Protein 8QHE (pdb70)

Nearest PDB structures (foldseek):
  8qhe-assembly1_A-2  TM=1.004E+00  e=1.224E-56  Aspergillus lentulus
  8jku-assembly1_A  TM=9.478E-01  e=1.918E-31  synthetic construct
  8jyt-assembly1_C  TM=9.562E-01  e=2.929E-30  synthetic construct
  8hwy-assembly1_A  TM=9.386E-01  e=5.964E-30  Escherichia
  4d3s-assembly2_F  TM=9.617E-01  e=4.287E-27  Nocardiopsis halophila

B-factor: mean 44.08, std 13.76, range [22.47, 107.22]

Structure (mmCIF, N/CA/C/O backbone):
data_8QHE
#
_entry.id   8QHE
#
_cell.length_a   79.255
_cell.length_b   101.104
_cell.length_c   36.388
_cell.angle_alpha   90.000
_cell.angle_beta   90.000
_cell.angle_gamma   90.000
#
_symmetry.space_group_name_H-M   'P 21 21 2'
#
loop_
_entity.id
_entity.type
_entity.pdbx_description
1 polymer '6-phosphogluconate dehydrogenase NADP-binding domain-containing protein'
2 non-polymer 'NADPH DIHYDRO-NICOTINAMIDE-ADENINE-DINUCLEOTIDE PHOSPHATE'
3 non-polymer ~{N}-methylcyclohexanamine
4 non-polymer 'MAGNESIUM ION'
5 water water
#
loop_
_atom_site.group_PDB
_atom_site.id
_atom_site.type_symbol
_atom_site.label_atom_id
_atom_site.label_alt_id
_atom_site.label_comp_id
_atom_site.label_asym_id
_atom_site.label_entity_id
_atom_site.label_seq_id
_atom_site.pdbx_PDB_ins_code
_atom_site.Cartn_x
_atom_site.Cartn_y
_atom_site.Cartn_z
_atom_site.occupancy
_atom_site.B_iso_or_equiv
_atom_site.auth_seq_id
_atom_site.auth_comp_id
_atom_site.auth_asym_id
_atom_site.auth_atom_id
_atom_site.pdbx_PDB_model_num
ATOM 1 N N . MET A 1 21 ? 91.98262 -39.00262 59.28791 1.000 78.99310 1 MET A N 1
ATOM 2 C CA . MET A 1 21 ? 90.60079 -39.43147 59.07678 1.000 80.74326 1 MET A CA 1
ATOM 3 C C . MET A 1 21 ? 89.83425 -38.52179 58.10631 1.000 74.29388 1 MET A C 1
ATOM 4 O O . MET A 1 21 ? 88.93368 -38.99041 57.40549 1.000 78.00735 1 MET A O 1
ATOM 9 N N A SER A 1 22 ? 90.17662 -37.23850 58.07252 0.000 64.59531 2 SER A N 1
ATOM 10 N N B SER A 1 22 ? 90.18967 -37.23277 58.07564 1.000 64.55703 2 SER A N 1
ATOM 11 C CA A SER A 1 22 ? 89.54656 -36.28447 57.16844 0.000 60.23414 2 SER A CA 1
ATOM 12 C CA B SER A 1 22 ? 89.55816 -36.24598 57.18757 1.000 60.26528 2 SER A CA 1
ATOM 13 C C A SER A 1 22 ? 90.42689 -36.10887 55.93962 0.000 54.47302 2 SER A C 1
ATOM 14 C C B SER A 1 22 ? 90.42318 -36.06552 55.93368 1.000 54.42014 2 SER A C 1
ATOM 15 O O A SER A 1 22 ? 91.64180 -35.91782 56.06546 0.000 53.03061 2 SER A O 1
ATOM 16 O O B SER A 1 22 ? 91.63816 -35.87389 56.03553 1.000 52.98063 2 SER A O 1
ATOM 23 N N . SER A 1 23 ? 89.82087 -36.18718 54.75543 1.000 51.31909 3 SER A N 1
ATOM 24 C CA . SER A 1 23 ? 90.59847 -36.15816 53.52674 1.000 45.80276 3 SER A CA 1
ATOM 25 C C . SER A 1 23 ? 89.87903 -35.42012 52.40916 1.000 42.97978 3 SER A C 1
ATOM 26 O O . SER A 1 23 ? 88.64501 -35.34941 52.34156 1.000 43.02220 3 SER A O 1
ATOM 34 N N . VAL A 1 24 ? 90.68950 -34.88692 51.49233 1.000 37.21530 4 VAL A N 1
ATOM 35 C CA . VAL A 1 24 ? 90.18031 -34.16218 50.33469 1.000 33.48021 4 VAL A CA 1
ATOM 36 C C . VAL A 1 24 ? 91.18713 -34.28043 49.20993 1.000 30.78124 4 VAL A C 1
ATOM 37 O O . VAL A 1 24 ? 92.35968 -34.46397 49.43036 1.000 34.11889 4 VAL A O 1
ATOM 50 N N . SER A 1 25 ? 90.69657 -34.14232 47.98748 1.000 30.86519 5 SER A N 1
ATOM 51 C CA . SER A 1 25 ? 91.51799 -34.21272 46.79739 1.000 28.68814 5 SER A CA 1
ATOM 52 C C . SER A 1 25 ? 91.21474 -33.00096 45.94270 1.000 31.42013 5 SER A C 1
ATOM 53 O O . SER A 1 25 ? 90.06228 -32.79913 45.54989 1.000 32.55721 5 SER A O 1
ATOM 61 N N . ILE A 1 26 ? 92.24021 -32.14732 45.69237 1.000 27.83053 6 ILE A N 1
ATOM 62 C CA . ILE A 1 26 ? 92.10181 -30.86171 45.00377 1.000 28.68591 6 ILE A CA 1
ATOM 63 C C . ILE A 1 26 ? 92.64347 -30.96952 43.59360 1.000 27.31939 6 ILE A C 1
ATOM 64 O O . ILE A 1 26 ? 93.74871 -31.45978 43.40018 1.000 28.58406 6 ILE A O 1
ATOM 80 N N . PHE A 1 27 ? 91.89815 -30.39580 42.61662 1.000 27.65885 7 PHE A N 1
ATOM 81 C CA . PHE A 1 27 ? 92.27983 -30.30779 41.23310 1.000 25.02057 7 PHE A CA 1
ATOM 82 C C . PHE A 1 27 ? 92.34167 -28.83819 40.84090 1.000 25.06596 7 PHE A C 1
ATOM 83 O O . PHE A 1 27 ? 91.31926 -28.14367 40.90452 1.000 27.36456 7 PHE A O 1
ATOM 100 N N . GLY A 1 28 ? 93.55831 -28.37503 40.50773 1.000 25.32057 8 GLY A N 1
ATOM 101 C CA . GLY A 1 28 ? 93.73892 -26.95237 40.22998 1.000 23.77929 8 GLY A CA 1
ATOM 102 C C . GLY A 1 28 ? 94.59574 -26.25315 41.30205 1.000 26.98283 8 GLY A C 1
ATOM 103 O O . GLY A 1 28 ? 94.13783 -26.15834 42.43573 1.000 28.02813 8 GLY A O 1
ATOM 107 N N . LEU A 1 29 ? 95.81634 -25.86398 40.95960 1.000 26.63147 9 LEU A N 1
ATOM 108 C CA . LEU A 1 29 ? 96.68824 -25.17044 41.91631 1.000 28.75160 9 LEU A CA 1
ATOM 109 C C . LEU A 1 29 ? 97.13227 -23.80102 41.36934 1.000 27.87331 9 LEU A C 1
ATOM 110 O O . LEU A 1 29 ? 98.24208 -23.30292 41.65106 1.000 31.30166 9 LEU A O 1
ATOM 126 N N . GLY A 1 30 ? 96.17036 -23.12160 40.74942 1.000 27.13206 10 GLY A N 1
ATOM 127 C CA . GLY A 1 30 ? 96.22052 -21.71890 40.49841 1.000 26.14321 10 GLY A CA 1
ATOM 128 C C . GLY A 1 30 ? 96.21788 -20.91376 41.78024 1.000 26.95001 10 GLY A C 1
ATOM 129 O O . GLY A 1 30 ? 96.29481 -21.46956 42.90488 1.000 28.68258 10 GLY A O 1
ATOM 133 N N . ALA A 1 31 ? 95.93649 -19.62963 41.66466 1.000 27.81193 11 ALA A N 1
ATOM 134 C CA . ALA A 1 31 ? 95.86603 -18.78442 42.83720 1.000 27.73190 11 ALA A CA 1
ATOM 135 C C . ALA A 1 31 ? 94.83113 -19.29774 43.81242 1.000 28.90382 11 ALA A C 1
ATOM 136 O O . ALA A 1 31 ? 95.07918 -19.36754 45.02697 1.000 29.08357 11 ALA A O 1
ATOM 143 N N . MET A 1 32 ? 93.64578 -19.61958 43.30461 1.000 26.59316 12 MET A N 1
ATOM 144 C CA . MET A 1 32 ? 92.58646 -19.97347 44.24298 1.000 26.81124 12 MET A CA 1
ATOM 145 C C . MET A 1 32 ? 92.76858 -21.41561 44.72620 1.000 27.82733 12 MET A C 1
ATOM 146 O O . MET A 1 32 ? 92.63359 -21.66996 45.94006 1.000 27.09109 12 MET A O 1
ATOM 160 N N . GLY A 1 33 ? 93.09529 -22.40204 43.79668 1.000 26.77484 13 GLY A N 1
ATOM 161 C CA . GLY A 1 33 ? 93.22907 -23.77764 44.24231 1.000 26.11182 13 GLY A CA 1
ATOM 162 C C . GLY A 1 33 ? 94.34282 -23.90438 45.27846 1.000 27.96950 13 GLY A C 1
ATOM 163 O O . GLY A 1 33 ? 94.27412 -24.73944 46.21506 1.000 27.64993 13 GLY A O 1
ATOM 167 N N . THR A 1 34 ? 95.39547 -23.12898 45.09339 1.000 27.89759 14 THR A N 1
ATOM 168 C CA . THR A 1 34 ? 96.48117 -23.14710 46.08313 1.000 28.98211 14 THR A CA 1
ATOM 169 C C . THR A 1 34 ? 95.97657 -22.70170 47.43880 1.000 29.53746 14 THR A C 1
ATOM 170 O O . THR A 1 34 ? 96.32714 -23.30297 48.47353 1.000 31.02298 14 THR A O 1
ATOM 181 N N . ALA A 1 35 ? 95.12229 -21.68107 47.47372 1.000 30.64398 15 ALA A N 1
ATOM 182 C CA . ALA A 1 35 ? 94.63694 -21.19402 48.77053 1.000 31.46121 15 ALA A CA 1
ATOM 183 C C . ALA A 1 35 ? 93.70639 -22.22676 49.41866 1.000 31.74430 15 ALA A C 1
ATOM 184 O O . ALA A 1 35 ? 93.69724 -22.37277 50.64944 1.000 32.55629 15 ALA A O 1
ATOM 191 N N . LEU A 1 36 ? 92.90707 -22.94833 48.59778 1.000 28.51384 16 LEU A N 1
ATOM 192 C CA . LEU A 1 36 ? 92.05674 -24.02528 49.13707 1.000 28.20570 16 LEU A CA 1
ATOM 193 C C . LEU A 1 36 ? 92.91304 -25.13122 49.74276 1.000 31.82385 16 LEU A C 1
ATOM 194 O O . LEU A 1 36 ? 92.66480 -25.61395 50.85463 1.000 29.41695 16 LEU A O 1
ATOM 210 N N . ALA A 1 37 ? 93.90490 -25.56949 48.99049 1.000 29.42598 17 ALA A N 1
ATOM 211 C CA . ALA A 1 37 ? 94.76002 -26.65219 49.44289 1.000 29.51678 17 ALA A CA 1
ATOM 212 C C . ALA A 1 37 ? 95.47944 -26.24190 50.72065 1.00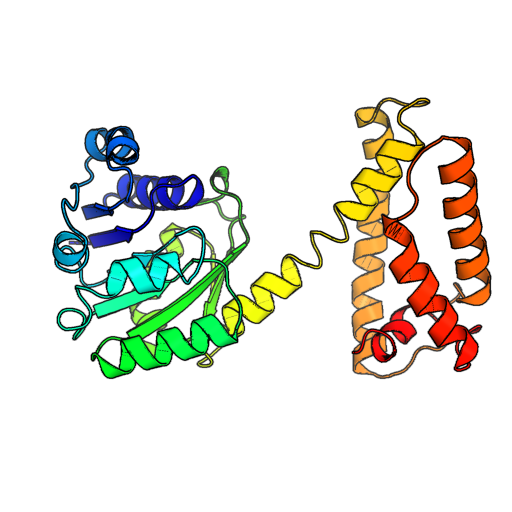0 31.71501 17 ALA A C 1
ATOM 213 O O . ALA A 1 37 ? 95.52811 -27.00132 51.67898 1.000 33.25488 17 ALA A O 1
ATOM 220 N N . SER A 1 38 ? 95.98248 -25.00903 50.76993 1.000 31.56508 18 SER A N 1
ATOM 221 C CA . SER A 1 38 ? 96.72395 -24.56636 51.93831 1.000 33.61727 18 SER A CA 1
ATOM 222 C C . SER A 1 38 ? 95.83920 -24.56420 53.16853 1.000 36.74446 18 SER A C 1
ATOM 223 O O . SER A 1 38 ? 96.29532 -24.91247 54.27084 1.000 37.02847 18 SER A O 1
ATOM 231 N N . ARG A 1 39 ? 94.58697 -24.10908 53.00274 1.000 32.70403 19 ARG A N 1
ATOM 232 C CA . ARG A 1 39 ? 93.66461 -24.05658 54.14809 1.000 34.73282 19 ARG A CA 1
ATOM 233 C C . ARG A 1 39 ? 93.36024 -25.45802 54.65889 1.000 36.15019 19 ARG A C 1
ATOM 234 O O . ARG A 1 39 ? 93.34664 -25.68259 55.87410 1.000 38.14478 19 ARG A O 1
ATOM 255 N N . PHE A 1 40 ? 93.08802 -26.43808 53.76145 1.000 32.91125 20 PHE A N 1
ATOM 256 C CA . PHE A 1 40 ? 92.79658 -27.78333 54.25207 1.000 35.19293 20 PHE A CA 1
ATOM 257 C C . PHE A 1 40 ? 94.00688 -28.35709 54.98158 1.000 38.00238 20 PHE A C 1
ATOM 258 O O . PHE A 1 40 ? 93.87740 -29.04839 56.01029 1.000 37.40410 20 PHE A O 1
ATOM 275 N N . LEU A 1 41 ? 95.19371 -28.07174 54.47942 1.000 35.71294 21 LEU A N 1
ATOM 276 C CA . LEU A 1 41 ? 96.39629 -28.57889 55.13115 1.000 38.34589 21 LEU A CA 1
ATOM 277 C C . LEU A 1 41 ? 96.54120 -28.01504 56.54576 1.000 40.72145 21 LEU A C 1
ATOM 278 O O . LEU A 1 41 ? 96.92144 -28.73011 57.48219 1.000 40.05665 21 LEU A O 1
ATOM 294 N N . GLU A 1 42 ? 96.30784 -26.72621 56.67591 1.000 37.04454 22 GLU A N 1
ATOM 295 C CA . GLU A 1 42 ? 96.36905 -26.02891 57.98070 1.000 41.72468 22 GLU A CA 1
ATOM 296 C C . GLU A 1 42 ? 95.43579 -26.68799 58.98553 1.000 42.46966 22 GLU A C 1
ATOM 297 O O . GLU A 1 42 ? 95.70192 -26.70091 60.20531 1.000 42.50388 22 GLU A O 1
ATOM 309 N N . GLU A 1 43 ? 94.28531 -27.15632 58.52550 1.000 39.46799 23 GLU A N 1
ATOM 310 C CA . GLU A 1 43 ? 93.31945 -27.81973 59.38522 1.000 42.98207 23 GLU A CA 1
ATOM 311 C C . GLU A 1 43 ? 93.56471 -29.31737 59.47427 1.000 43.29950 23 GLU A C 1
ATOM 312 O O . GLU A 1 43 ? 92.66194 -30.06252 59.88997 1.000 43.21152 23 GLU A O 1
ATOM 324 N N . LYS A 1 44 ? 94.75515 -29.76217 59.07039 1.000 41.94858 24 LYS A N 1
ATOM 325 C CA . LYS A 1 44 ? 95.24190 -31.12381 59.27319 1.000 42.44680 24 LYS A CA 1
ATOM 326 C C . LYS A 1 44 ? 94.48392 -32.16716 58.47274 1.000 45.28671 24 LYS A C 1
ATOM 327 O O . LYS A 1 44 ? 94.45574 -33.33085 58.85643 1.000 47.69404 24 LYS A O 1
ATOM 346 N N . TYR A 1 45 ? 93.85567 -31.77700 57.36688 1.000 43.15100 25 TYR A N 1
ATOM 347 C CA . TYR A 1 45 ? 93.32564 -32.74524 56.42495 1.000 41.39186 25 TYR A CA 1
ATOM 348 C C . TYR A 1 45 ? 94.45732 -33.48119 55.73076 1.000 41.81730 25 TYR A C 1
ATOM 349 O O . TYR A 1 45 ? 95.55109 -32.94939 55.55022 1.000 39.76427 25 TYR A O 1
ATOM 367 N N . LYS A 1 46 ? 94.16855 -34.71160 55.34160 1.000 42.30837 26 LYS A N 1
ATOM 368 C CA . LYS A 1 46 ? 94.94299 -35.40589 54.31979 1.000 44.20576 26 LYS A CA 1
ATOM 369 C C . LYS A 1 46 ? 94.53533 -34.80677 52.98526 1.000 41.61529 26 LYS A C 1
ATOM 370 O O . LYS A 1 46 ? 93.35841 -34.87698 52.60729 1.000 41.87649 26 LYS A O 1
ATOM 389 N N . VAL A 1 47 ? 95.49054 -34.22325 52.26167 1.000 36.49735 27 VAL A N 1
ATOM 390 C CA . VAL A 1 47 ? 95.17883 -33.41259 51.07876 1.000 33.96590 27 VAL A CA 1
ATOM 391 C C . VAL A 1 47 ? 95.99481 -33.92861 49.90633 1.000 35.53284 27 VAL A C 1
ATOM 392 O O . VAL A 1 47 ? 97.23401 -34.00101 49.99726 1.000 36.66025 27 VAL A O 1
ATOM 405 N N . ALA A 1 48 ? 95.30734 -34.34520 48.85875 1.000 34.28341 28 ALA A N 1
ATOM 406 C CA . ALA A 1 48 ? 95.93905 -34.70936 47.59711 1.000 34.53152 28 ALA A CA 1
ATOM 407 C C . ALA A 1 48 ? 95.78962 -33.51904 46.68198 1.000 34.24023 28 ALA A C 1
ATOM 408 O O . ALA A 1 48 ? 94.77096 -32.82875 46.73764 1.000 33.69008 28 ALA A O 1
ATOM 415 N N . VAL A 1 49 ? 96.82155 -33.25477 45.84585 1.000 29.77684 29 VAL A N 1
ATOM 416 C CA . VAL A 1 49 ? 96.76792 -32.13529 44.92406 1.000 29.82145 29 VAL A CA 1
ATOM 417 C C . VAL A 1 49 ? 97.16580 -32.53439 43.52287 1.000 29.11157 29 VAL A C 1
ATOM 418 O O . VAL A 1 49 ? 98.08591 -33.34555 43.30919 1.000 31.77230 29 VAL A O 1
ATOM 431 N N . TRP A 1 50 ? 96.47835 -31.96064 42.53730 1.000 27.23126 30 TRP A N 1
ATOM 432 C CA . TRP A 1 50 ? 96.68337 -32.24218 41.12608 1.000 26.96414 30 TRP A CA 1
ATOM 433 C C . TRP A 1 50 ? 96.71358 -30.89802 40.41523 1.000 28.48946 30 TRP A C 1
ATOM 434 O O . TRP A 1 50 ? 95.89799 -30.03538 40.71969 1.000 26.70251 30 TRP A O 1
ATOM 455 N N . ASN A 1 51 ? 97.65261 -30.72585 39.48018 1.000 28.83720 31 ASN A N 1
ATOM 456 C CA . ASN A 1 51 ? 97.69730 -29.54495 38.60911 1.000 27.21843 31 ASN A CA 1
ATOM 457 C C . ASN A 1 51 ? 98.35652 -29.92622 37.29152 1.000 29.50348 31 ASN A C 1
ATOM 458 O O . ASN A 1 51 ? 99.26830 -30.73873 37.25784 1.000 30.70715 31 ASN A O 1
ATOM 469 N N . ARG A 1 52 ? 97.86102 -29.33441 36.22045 1.000 27.06781 32 ARG A N 1
ATOM 470 C CA . ARG A 1 52 ? 98.42182 -29.56645 34.88583 1.000 29.17526 32 ARG A CA 1
ATOM 471 C C . ARG A 1 52 ? 99.91585 -29.31464 34.86006 1.000 28.69493 32 ARG A C 1
ATOM 472 O O . ARG A 1 52 ? 100.70585 -30.10851 34.27058 1.000 30.64553 32 ARG A O 1
ATOM 493 N N . SER A 1 53 ? 100.34623 -28.17542 35.45715 1.000 30.57616 33 SER A N 1
ATOM 494 C CA . SER A 1 53 ? 101.75281 -27.83010 35.64508 1.000 34.74360 33 SER A CA 1
ATOM 495 C C . SER A 1 53 ? 102.12865 -28.27320 37.05080 1.000 35.61265 33 SER A C 1
ATOM 496 O O . SER A 1 53 ? 101.90745 -27.53774 38.01059 1.000 34.89087 33 SER A O 1
ATOM 504 N N . PRO A 1 54 ? 102.69561 -29.47729 37.22224 1.000 39.40853 34 PRO A N 1
ATOM 505 C CA . PRO A 1 54 ? 102.82532 -30.05102 38.59313 1.000 39.63449 34 PRO A CA 1
ATOM 506 C C . PRO A 1 54 ? 103.79887 -29.31576 39.50069 1.000 45.67863 34 PRO A C 1
ATOM 507 O O . PRO A 1 54 ? 103.77075 -29.51996 40.73433 1.000 45.61019 34 PRO A O 1
ATOM 518 N N . GLU A 1 55 ? 104.65189 -28.45128 38.94777 1.000 36.05631 35 GLU A N 1
ATOM 519 C CA . GLU A 1 55 ? 105.55737 -27.71276 39.79683 1.000 44.07254 35 GLU A CA 1
ATOM 520 C C . GLU A 1 55 ? 104.86334 -26.68427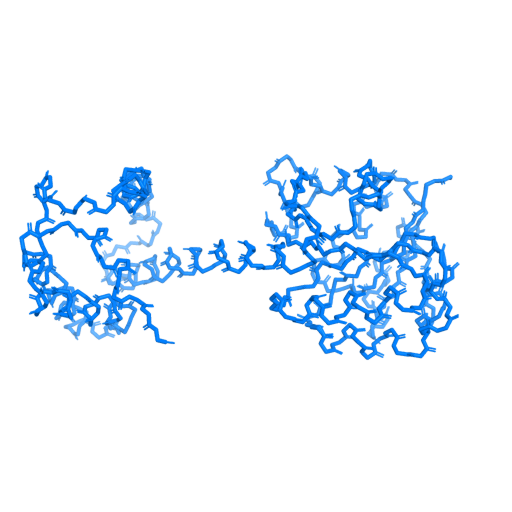 40.67519 1.000 41.43495 35 GLU A C 1
ATOM 521 O O . GLU A 1 55 ? 105.45141 -26.24673 41.65737 1.000 38.30514 35 GLU A O 1
ATOM 533 N N . LYS A 1 56 ? 103.60932 -26.30229 40.36601 1.000 35.60129 36 LYS A N 1
ATOM 534 C CA . LYS A 1 56 ? 102.85328 -25.48767 41.28559 1.000 35.19930 36 LYS A CA 1
ATOM 535 C C . LYS A 1 56 ? 102.51438 -26.24198 42.54348 1.000 37.61411 36 LYS A C 1
ATOM 536 O O . LYS A 1 56 ? 102.15918 -25.59159 43.50773 1.000 37.54010 36 LYS A O 1
ATOM 555 N N . ALA A 1 57 ? 102.71826 -27.58704 42.56949 1.000 35.96032 37 ALA A N 1
ATOM 556 C CA . ALA A 1 57 ? 102.44205 -28.35307 43.77739 1.000 38.85847 37 ALA A CA 1
ATOM 557 C C . ALA A 1 57 ? 103.53492 -28.23841 44.81952 1.000 41.08301 37 ALA A C 1
ATOM 558 O O . ALA A 1 57 ? 103.26134 -28.48161 45.98713 1.000 40.86698 37 ALA A O 1
ATOM 565 N N . SER A 1 58 ? 104.78337 -27.94015 44.42533 1.000 41.84575 38 SER A N 1
ATOM 566 C CA . SER A 1 58 ? 105.88246 -28.04544 45.38814 1.000 44.87521 38 SER A CA 1
ATOM 567 C C . SER A 1 58 ? 105.63202 -27.31869 46.69466 1.000 45.54869 38 SER A C 1
ATOM 568 O O . SER A 1 58 ? 105.83681 -27.92029 47.75857 1.000 47.24087 38 SER A O 1
ATOM 576 N N . PRO A 1 59 ? 105.22900 -26.05002 46.71666 1.000 45.49187 39 PRO A N 1
ATOM 577 C CA . PRO A 1 59 ? 105.00101 -25.41305 48.02036 1.000 49.06949 39 PRO A CA 1
ATOM 578 C C . PRO A 1 59 ? 103.99151 -26.18814 48.87363 1.000 47.56341 39 PRO A C 1
ATOM 579 O O . PRO A 1 59 ? 104.13205 -26.22494 50.10244 1.000 47.75222 39 PRO A O 1
ATOM 590 N N . LEU A 1 60 ? 103.03075 -26.87875 48.25321 1.000 44.55784 40 LEU A N 1
ATOM 591 C CA . LEU A 1 60 ? 102.03297 -27.64971 49.00960 1.000 42.85134 40 LEU A CA 1
ATOM 592 C C . LEU A 1 60 ? 102.59526 -28.99243 49.48381 1.000 42.54644 40 LEU A C 1
ATOM 593 O O . LEU A 1 60 ? 102.25874 -29.46185 50.56905 1.000 42.07064 40 LEU A O 1
ATOM 609 N N . LEU A 1 61 ? 103.43189 -29.64062 48.65654 1.000 41.25584 41 LEU A N 1
ATOM 610 C CA . LEU A 1 61 ? 104.00353 -30.91317 49.03881 1.000 40.60259 41 LEU A CA 1
ATOM 611 C C . LEU A 1 61 ? 104.89803 -30.75364 50.23784 1.000 43.27913 41 LEU A C 1
ATOM 612 O O . LEU A 1 61 ? 104.91570 -31.60697 51.13318 1.000 45.38977 41 LEU A O 1
ATOM 628 N N . GLU A 1 62 ? 105.64413 -29.65241 50.26492 1.000 44.54708 42 GLU A N 1
ATOM 629 C CA . GLU A 1 62 ? 106.46934 -29.33444 51.41308 1.000 46.21973 42 GLU A CA 1
ATOM 630 C C . GLU A 1 62 ? 105.63908 -29.17676 52.68690 1.000 47.58107 42 GLU A C 1
ATOM 631 O O . GLU A 1 62 ? 106.13332 -29.42668 53.79361 1.000 49.18210 42 GLU A O 1
ATOM 643 N N . LYS A 1 63 ? 104.37996 -28.78153 52.57459 1.000 47.75204 43 LYS A N 1
ATOM 644 C CA . LYS A 1 63 ? 103.53362 -28.62718 53.74738 1.000 48.25488 43 LYS A CA 1
ATOM 645 C C . LYS A 1 63 ? 102.67229 -29.84422 54.05228 1.000 49.03498 43 LYS A C 1
ATOM 646 O O . LYS A 1 63 ? 101.77642 -29.73641 54.89271 1.000 46.32890 43 LYS A O 1
ATOM 665 N N . GLY A 1 64 ? 102.90745 -30.99144 53.38633 1.000 44.08291 44 GLY A N 1
ATOM 666 C CA . GLY A 1 64 ? 102.31404 -32.26440 53.75410 1.000 41.62191 44 GLY A CA 1
ATOM 667 C C . GLY A 1 64 ? 101.30446 -32.80865 52.74712 1.000 38.81577 44 GLY A C 1
ATOM 668 O O . GLY A 1 64 ? 100.74627 -33.88658 52.97742 1.000 38.39616 44 GLY A O 1
ATOM 672 N N . ALA A 1 65 ? 101.08010 -32.12025 51.65566 1.000 36.71649 45 ALA A N 1
ATOM 673 C CA . ALA A 1 65 ? 100.18085 -32.67723 50.64294 1.000 34.72048 45 ALA A CA 1
ATOM 674 C C . ALA A 1 65 ? 100.84273 -33.83293 49.90026 1.000 38.49593 45 ALA A C 1
ATOM 675 O O . ALA A 1 65 ? 102.06356 -33.96116 49.84266 1.000 37.41251 45 ALA A O 1
ATOM 682 N N . THR A 1 66 ? 99.99888 -34.68102 49.32891 1.000 34.81830 46 THR A N 1
ATOM 683 C CA . THR A 1 66 ? 100.39036 -35.76430 48.42737 1.000 34.04208 46 THR A CA 1
ATOM 684 C C . THR A 1 66 ? 100.13139 -35.37600 46.97467 1.000 36.18619 46 THR A C 1
ATOM 685 O O . THR A 1 66 ? 99.02293 -34.98082 46.61180 1.000 35.88694 46 THR A O 1
ATOM 696 N N . LEU A 1 67 ? 101.12747 -35.58460 46.10731 1.000 33.03426 47 LEU A N 1
ATOM 697 C CA . LEU A 1 67 ? 100.92356 -35.23577 44.71819 1.000 34.25239 47 LEU A CA 1
ATOM 698 C C . LEU A 1 67 ? 100.19090 -36.35077 43.98359 1.000 35.52843 47 LEU A C 1
ATOM 699 O O . LEU A 1 67 ? 100.55450 -37.50659 44.11160 1.000 37.28555 47 LEU A O 1
ATOM 715 N N . SER A 1 68 ? 99.14646 -35.97791 43.25718 1.000 32.09462 48 SER A N 1
ATOM 716 C CA . SER A 1 68 ? 98.40393 -36.84894 42.34026 1.000 33.12217 48 SER A CA 1
ATOM 717 C C . SER A 1 68 ? 99.15866 -36.79806 41.02264 1.000 32.85540 48 SER A C 1
ATOM 718 O O . SER A 1 68 ? 99.11262 -35.77108 40.33628 1.000 31.94368 48 SER A O 1
ATOM 726 N N . HIS A 1 69 ? 99.85530 -37.86740 40.65654 1.000 35.72534 49 HIS A N 1
ATOM 727 C CA . HIS A 1 69 ? 100.66048 -37.82811 39.44232 1.000 36.38561 49 HIS A CA 1
ATOM 728 C C . HIS A 1 69 ? 99.78787 -37.84078 38.20791 1.000 38.05635 49 HIS A C 1
ATOM 729 O O . HIS A 1 69 ? 100.25691 -37.45715 37.12551 1.000 37.80611 49 HIS A O 1
ATOM 743 N N . THR A 1 70 ? 98.58183 -38.39277 38.31782 1.000 36.85383 50 THR A N 1
ATOM 744 C CA . THR A 1 70 ? 97.65423 -38.43154 37.21171 1.000 35.47245 50 THR A CA 1
ATOM 745 C C . THR A 1 70 ? 96.30098 -38.00822 37.75734 1.000 36.35583 50 THR A C 1
ATOM 746 O O . THR A 1 70 ? 96.06641 -38.01608 38.97768 1.000 34.73848 50 THR A O 1
ATOM 757 N N . ALA A 1 71 ? 95.38167 -37.66770 36.84135 1.000 37.11756 51 ALA A N 1
ATOM 758 C CA . ALA A 1 71 ? 94.04445 -37.29162 37.30243 1.000 37.62429 51 ALA A CA 1
ATOM 759 C C . ALA A 1 71 ? 93.36693 -38.45322 38.02606 1.000 37.00372 51 ALA A C 1
ATOM 760 O O . ALA A 1 71 ? 92.68417 -38.24854 39.04485 1.000 35.41406 51 ALA A O 1
ATOM 767 N N . LEU A 1 72 ? 93.58445 -39.68856 37.55591 1.000 38.85134 52 LEU A N 1
ATOM 768 C CA . LEU A 1 72 ? 92.98055 -40.83350 38.21516 1.000 38.38609 52 LEU A CA 1
ATOM 769 C C . LEU A 1 72 ? 93.52391 -41.02195 39.61467 1.000 41.50629 52 LEU A C 1
ATOM 770 O O . LEU A 1 72 ? 92.75672 -41.34649 40.54173 1.000 42.76883 52 LEU A O 1
ATOM 786 N N . ASP A 1 73 ? 94.83765 -40.79812 39.82684 1.000 41.87144 53 ASP A N 1
ATOM 787 C CA . ASP A 1 73 ? 95.33095 -40.82436 41.18972 1.000 44.00486 53 ASP A CA 1
ATOM 788 C C . ASP A 1 73 ? 94.57905 -39.83074 42.07810 1.000 38.48142 53 ASP A C 1
ATOM 789 O O . ASP A 1 73 ? 94.28030 -40.13349 43.24410 1.000 41.24216 53 ASP A O 1
ATOM 798 N N . GLY A 1 74 ? 94.30293 -38.63572 41.55722 1.000 36.99396 54 GLY A N 1
ATOM 799 C CA . GLY A 1 74 ? 93.52504 -37.64321 42.30659 1.000 36.74609 54 GLY A CA 1
ATOM 800 C C . GLY A 1 74 ? 92.09746 -38.07467 42.59726 1.000 36.14148 54 GLY A C 1
ATOM 801 O O . GLY A 1 74 ? 91.56101 -37.79261 43.67071 1.000 36.30374 54 GLY A O 1
ATOM 805 N N . ILE A 1 75 ? 91.45300 -38.72024 41.62278 1.000 35.44530 55 ILE A N 1
ATOM 806 C CA A ILE A 1 75 ? 90.10673 -39.25506 41.83075 0.853 37.61815 55 ILE A CA 1
ATOM 807 C CA B ILE A 1 75 ? 90.10933 -39.24928 41.82979 0.147 37.67497 55 ILE A CA 1
ATOM 808 C C . ILE A 1 75 ? 90.11447 -40.32610 42.90202 1.000 38.06734 55 ILE A C 1
ATOM 809 O O . ILE A 1 75 ? 89.18805 -40.39850 43.71448 1.000 40.66620 55 ILE A O 1
ATOM 838 N N . ASN A 1 76 ? 91.17446 -41.16471 42.94007 1.000 41.03328 56 ASN A N 1
ATOM 839 C CA . ASN A 1 76 ? 91.23902 -42.26348 43.90934 1.000 42.91976 56 ASN A CA 1
ATOM 840 C C . ASN A 1 76 ? 91.78237 -41.83656 45.26659 1.000 44.55466 56 ASN A C 1
ATOM 841 O O . ASN A 1 76 ? 91.68477 -42.61106 46.21492 1.000 44.26794 56 ASN A O 1
ATOM 852 N N . ALA A 1 77 ? 92.24840 -40.59709 45.40736 1.000 41.37136 57 ALA A N 1
ATOM 853 C CA . ALA A 1 77 ? 92.81795 -40.15285 46.67738 1.000 41.27083 57 ALA A CA 1
ATOM 854 C C . ALA A 1 77 ? 91.77139 -39.90250 47.77069 1.000 42.29244 57 ALA A C 1
ATOM 855 O O . ALA A 1 77 ? 92.12363 -39.93604 48.93965 1.000 44.85246 57 ALA A O 1
ATOM 862 N N . SER A 1 78 ? 90.51348 -39.64781 47.42780 1.000 38.27786 58 SER A N 1
ATOM 863 C CA . SER A 1 78 ? 89.49511 -39.24870 48.40442 1.000 38.80308 58 SER A CA 1
ATOM 864 C C . SER A 1 78 ? 88.14567 -39.43064 47.74274 1.000 40.35095 58 SER A C 1
ATOM 865 O O . SER A 1 78 ? 88.04752 -39.45724 46.51326 1.000 40.20278 58 SER A O 1
ATOM 873 N N . ASP A 1 79 ? 87.08406 -39.57942 48.56689 1.000 41.63635 59 ASP A N 1
ATOM 874 C CA . ASP A 1 79 ? 85.74046 -39.49287 48.01437 1.000 41.27244 59 ASP A CA 1
ATOM 875 C C . ASP A 1 79 ? 85.21758 -38.04553 47.91932 1.000 38.50077 59 ASP A C 1
ATOM 876 O O . ASP A 1 79 ? 84.14117 -37.82958 47.37249 1.000 39.63715 59 ASP A O 1
ATOM 885 N N . LEU A 1 80 ? 85.94151 -37.05884 48.44358 1.000 36.98287 60 LEU A N 1
ATOM 886 C CA . LEU A 1 80 ? 85.61078 -35.64882 48.35891 1.000 35.62382 60 LEU A CA 1
ATOM 887 C C . LEU A 1 80 ? 86.60354 -34.99732 47.40139 1.000 32.49652 60 LEU A C 1
ATOM 888 O O . LEU A 1 80 ? 87.77776 -34.83072 47.74131 1.000 32.39849 60 LEU A O 1
ATOM 904 N N . ILE A 1 81 ? 86.12033 -34.66717 46.21429 1.000 32.27656 61 ILE A N 1
ATOM 905 C CA . ILE A 1 81 ? 86.93387 -34.05680 45.14896 1.000 31.67511 61 ILE A CA 1
ATOM 906 C C . ILE A 1 81 ? 86.53198 -32.58775 45.01109 1.000 30.96631 61 ILE A C 1
ATOM 907 O O . ILE A 1 81 ? 85.35532 -32.27894 44.77827 1.000 30.60001 61 ILE A O 1
ATOM 923 N N . VAL A 1 82 ? 87.49233 -31.69738 45.13598 1.000 28.23807 62 VAL A N 1
ATOM 924 C CA . VAL A 1 82 ? 87.27197 -30.26716 45.03438 1.000 27.33554 62 VAL A CA 1
ATOM 925 C C . VAL A 1 82 ? 88.02266 -29.75878 43.81424 1.000 27.71016 62 VAL A C 1
ATOM 926 O O . VAL A 1 82 ? 89.24480 -29.91795 43.71398 1.000 28.21727 62 VAL A O 1
ATOM 939 N N . ILE A 1 83 ? 87.31125 -29.20728 42.86437 1.000 26.92751 63 ILE A N 1
ATOM 940 C CA . ILE A 1 83 ? 87.91707 -28.76447 41.60890 1.000 23.28021 63 ILE A CA 1
ATOM 941 C C . ILE A 1 83 ? 87.88187 -27.23837 41.50568 1.000 25.85645 63 ILE A C 1
ATOM 942 O O . ILE A 1 83 ? 86.84062 -26.59407 41.69239 1.000 25.95659 63 ILE A O 1
ATOM 958 N N . CYS A 1 84 ? 88.99431 -26.65414 41.08300 1.000 22.53768 64 CYS A N 1
ATOM 959 C CA . CYS A 1 84 ? 89.04701 -25.18604 40.96124 1.000 24.32154 64 CYS A CA 1
ATOM 960 C C . CYS A 1 84 ? 90.01110 -24.80004 39.82925 1.000 26.15635 64 CYS A C 1
ATOM 961 O O . CYS A 1 84 ? 91.17746 -24.53223 40.08074 1.000 26.39931 64 CYS A O 1
ATOM 969 N N . LEU A 1 85 ? 89.51063 -24.85839 38.59466 1.000 24.33927 65 LEU A N 1
ATOM 970 C CA . LEU A 1 85 ? 90.26805 -24.67762 37.37753 1.000 22.46931 65 LEU A CA 1
ATOM 971 C C . LEU A 1 85 ? 89.80022 -23.40220 36.69111 1.000 24.35011 65 LEU A C 1
ATOM 972 O O . LEU A 1 85 ? 88.86866 -22.71286 37.13979 1.000 24.68264 65 LEU A O 1
ATOM 988 N N . LEU A 1 86 ? 90.50145 -23.01527 35.63101 1.000 24.15590 66 LEU A N 1
ATOM 989 C CA . LEU A 1 86 ? 90.18267 -21.75665 34.95800 1.000 26.87876 66 LEU A CA 1
ATOM 990 C C . LEU A 1 86 ? 88.74638 -21.74665 34.43937 1.000 25.97720 66 LEU A C 1
ATOM 991 O O . LEU A 1 86 ? 88.03449 -20.75181 34.64295 1.000 28.71991 66 LEU A O 1
ATOM 1007 N N . ASP A 1 87 ? 88.30696 -22.84740 33.79764 1.000 25.44511 67 ASP A N 1
ATOM 1008 C CA . ASP A 1 87 ? 86.99646 -22.84212 33.16584 1.000 28.81316 67 ASP A CA 1
ATOM 1009 C C . ASP A 1 87 ? 86.47621 -24.26214 33.02622 1.000 27.56016 67 ASP A C 1
ATOM 1010 O O . ASP A 1 87 ? 87.17536 -25.24304 33.25339 1.000 26.72955 67 ASP A O 1
ATOM 1019 N N A ASN A 1 88 ? 85.21991 -24.37390 32.64882 0.518 27.56407 68 ASN A N 1
ATOM 1020 N N B ASN A 1 88 ? 85.21361 -24.31610 32.60539 0.482 27.56830 68 ASN A N 1
ATOM 1021 C CA A ASN A 1 88 ? 84.64174 -25.71741 32.72627 0.518 29.27120 68 ASN A CA 1
ATOM 1022 C CA B ASN A 1 88 ? 84.49975 -25.57888 32.48976 0.482 29.67663 68 ASN A CA 1
ATOM 1023 C C A ASN A 1 88 ? 85.09127 -26.58817 31.53203 0.518 31.33511 68 ASN A C 1
ATOM 1024 C C B ASN A 1 88 ? 85.24778 -26.53588 31.59270 0.482 31.26730 68 ASN A C 1
ATOM 1025 O O A ASN A 1 88 ? 84.93560 -27.82566 31.60757 0.518 32.06799 68 ASN A O 1
ATOM 1026 O O B ASN A 1 88 ? 85.34922 -27.74238 31.87428 0.482 31.47519 68 ASN A O 1
ATOM 10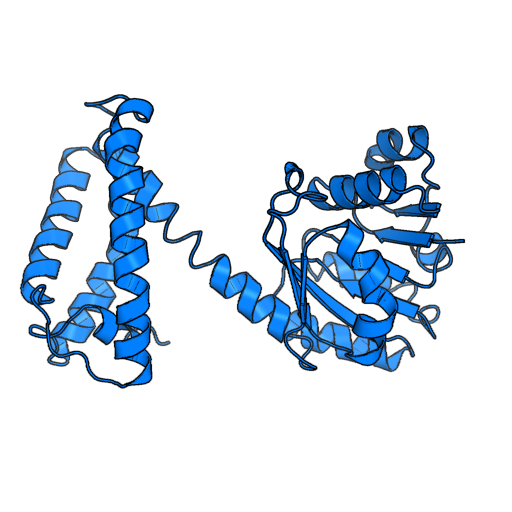47 N N . ALA A 1 89 ? 85.73406 -26.01711 30.47708 1.000 30.75152 69 ALA A N 1
ATOM 1048 C CA . ALA A 1 89 ? 86.41022 -26.84624 29.49504 1.000 35.09561 69 ALA A CA 1
ATOM 1049 C C . ALA A 1 89 ? 87.58503 -27.57522 30.12123 1.000 32.52335 69 ALA A C 1
ATOM 1050 O O . ALA A 1 89 ? 87.81941 -28.76568 29.81217 1.000 36.06266 69 ALA A O 1
ATOM 1058 N N . ALA A 1 90 ? 88.36525 -26.86580 30.95535 1.000 29.27399 70 ALA A N 1
ATOM 1059 C CA . ALA A 1 90 ? 89.46432 -27.52914 31.64712 1.000 29.05570 70 ALA A CA 1
ATOM 1060 C C . ALA A 1 90 ? 88.92438 -28.60781 32.56159 1.000 29.68841 70 ALA A C 1
ATOM 1061 O O . ALA A 1 90 ? 89.55217 -29.65881 32.73694 1.000 30.11650 70 ALA A O 1
ATOM 1068 N N . VAL A 1 91 ? 87.75697 -28.39443 33.14805 1.000 28.70035 71 VAL A N 1
ATOM 1069 C CA . VAL A 1 91 ? 87.22789 -29.37823 34.09578 1.000 27.38133 71 VAL A CA 1
ATOM 1070 C C . VAL A 1 91 ? 86.85204 -30.64635 33.34620 1.000 32.72864 71 VAL A C 1
ATOM 1071 O O . VAL A 1 91 ? 87.27590 -31.75622 33.69880 1.000 33.19004 71 VAL A O 1
ATOM 1084 N N . GLN A 1 92 ? 86.10667 -30.47455 32.26240 1.000 31.27428 72 GLN A N 1
ATOM 1085 C CA . GLN A 1 92 ? 85.69211 -31.64333 31.48902 1.000 32.59499 72 GLN A CA 1
ATOM 1086 C C . GLN A 1 92 ? 86.89023 -32.42133 30.98347 1.000 36.90596 72 GLN A C 1
ATOM 1087 O O . GLN A 1 92 ? 86.89374 -33.66900 31.01481 1.000 37.31947 72 GLN A O 1
ATOM 1101 N N . ALA A 1 93 ? 87.90583 -31.71829 30.49189 1.000 35.85391 73 ALA A N 1
ATOM 1102 C CA . ALA A 1 93 ? 89.06703 -32.39340 29.90510 1.000 36.71591 73 ALA A CA 1
ATOM 1103 C C . ALA A 1 93 ? 89.83926 -33.18311 30.96284 1.000 36.76481 73 ALA A C 1
ATOM 1104 O O . ALA A 1 93 ? 90.39187 -34.26593 30.70268 1.000 37.24126 73 ALA A O 1
ATOM 1111 N N . THR A 1 94 ? 89.88584 -32.64322 32.15936 1.000 32.97759 74 THR A N 1
ATOM 1112 C CA . THR A 1 94 ? 90.62196 -33.25706 33.25166 1.000 33.42445 74 THR A CA 1
ATOM 1113 C C . THR A 1 94 ? 89.93049 -34.52035 33.72420 1.000 36.49073 74 THR A C 1
ATOM 1114 O O . THR A 1 94 ? 90.58770 -35.50719 34.03988 1.000 36.99936 74 THR A O 1
ATOM 1125 N N . LEU A 1 95 ? 88.61627 -34.49848 33.81085 1.000 35.64654 75 LEU A N 1
ATOM 1126 C CA . LEU A 1 95 ? 87.87712 -35.64623 34.32080 1.000 39.95808 75 LEU A CA 1
ATOM 1127 C C . LEU A 1 95 ? 87.66559 -36.72261 33.26646 1.000 42.58752 75 LEU A C 1
ATOM 1128 O O . LEU A 1 95 ? 87.35020 -37.87374 33.60104 1.000 43.80300 75 LEU A O 1
ATOM 1144 N N . ASN A 1 96 ? 87.81117 -36.36285 32.00957 1.000 38.66504 76 ASN A N 1
ATOM 1145 C CA . ASN A 1 96 ? 87.29300 -37.23939 30.95476 1.000 44.24057 76 ASN A CA 1
ATOM 1146 C C . ASN A 1 96 ? 87.88116 -38.65336 31.04653 1.000 50.85358 76 ASN A C 1
ATOM 1147 O O . ASN A 1 96 ? 87.14476 -39.64150 30.92259 1.000 52.70716 76 ASN A O 1
ATOM 1158 N N . SER A 1 97 ? 89.17431 -38.76760 31.32908 1.000 56.42728 77 SER A N 1
ATOM 1159 C CA . SER A 1 97 ? 89.81071 -40.07870 31.39153 1.000 66.93104 77 SER A CA 1
ATOM 1160 C C . SER A 1 97 ? 89.28299 -40.92258 32.53939 1.000 65.33315 77 SER A C 1
ATOM 1161 O O . SER A 1 97 ? 89.34007 -42.15728 32.46691 1.000 73.80483 77 SER A O 1
ATOM 1169 N N . ALA A 1 98 ? 88.75665 -40.28293 33.57968 1.000 54.55539 78 ALA A N 1
ATOM 1170 C CA . ALA A 1 98 ? 88.44389 -40.93385 34.84194 1.000 52.00062 78 ALA A CA 1
ATOM 1171 C C . ALA A 1 98 ? 86.94855 -41.06495 35.10456 1.000 50.50041 78 ALA A C 1
ATOM 1172 O O . ALA A 1 98 ? 86.56276 -41.38985 36.22804 1.000 48.35620 78 ALA A O 1
ATOM 1179 N N . LEU A 1 99 ? 86.09937 -40.81957 34.10663 1.000 51.39020 79 LEU A N 1
ATOM 1180 C CA . LEU A 1 99 ? 84.66853 -40.78145 34.35506 1.000 50.10278 79 LEU A CA 1
ATOM 1181 C C . LEU A 1 99 ? 84.13603 -42.10677 34.87909 1.000 54.63818 79 LEU A C 1
ATOM 1182 O O . LEU A 1 99 ? 83.14345 -42.11698 35.61225 1.000 55.36295 79 LEU A O 1
ATOM 1198 N N . GLU A 1 100 ? 84.75615 -43.23319 34.51277 1.000 55.64358 80 GLU A N 1
ATOM 1199 C CA . GLU A 1 100 ? 84.29982 -44.53461 34.98831 1.000 56.77865 80 GLU A CA 1
ATOM 1200 C C . GLU A 1 100 ? 84.75020 -44.84181 36.40939 1.000 57.45715 80 GLU A C 1
ATOM 1201 O O . GLU A 1 100 ? 84.37207 -45.89750 36.94375 1.000 53.56508 80 GLU A O 1
ATOM 1213 N N . HIS A 1 101 ? 85.54411 -43.95575 37.03432 1.000 51.74755 81 HIS A N 1
ATOM 1214 C CA . HIS A 1 101 ? 86.03703 -44.15101 38.39616 1.000 49.38125 81 HIS A CA 1
ATOM 1215 C C . HIS A 1 101 ? 85.39789 -43.18948 39.38877 1.000 49.05391 81 HIS A C 1
ATOM 1216 O O . HIS A 1 101 ? 85.86294 -43.07833 40.51343 1.000 46.75400 81 HIS A O 1
ATOM 1230 N N . LEU A 1 102 ? 84.32742 -42.50509 39.00077 1.000 51.28963 82 LEU A N 1
ATOM 1231 C CA . LEU A 1 102 ? 83.69245 -41.52239 39.86841 1.000 47.58157 82 LEU A CA 1
ATOM 1232 C C . LEU A 1 102 ? 82.60084 -42.11563 40.76522 1.000 50.21612 82 LEU A C 1
ATOM 1233 O O . LEU A 1 102 ? 82.12309 -41.38517 41.64617 1.000 48.42066 82 LEU A O 1
ATOM 1249 N N . ARG A 1 103 ? 82.22514 -43.39872 40.58136 1.000 48.60435 83 ARG A N 1
ATOM 1250 C CA . ARG A 1 103 ? 81.13912 -43.97635 41.36316 1.000 50.42466 83 ARG A CA 1
ATOM 1251 C C . ARG A 1 103 ? 81.33325 -43.74396 42.84851 1.000 50.65715 83 ARG A C 1
ATOM 1252 O O . ARG A 1 103 ? 82.37774 -44.09062 43.41168 1.000 50.46888 83 ARG A O 1
ATOM 1273 N N . GLY A 1 104 ? 80.29923 -43.20249 43.49097 1.000 49.88206 84 GLY A N 1
ATOM 1274 C CA . GLY A 1 104 ? 80.30980 -43.01453 44.92599 1.000 50.13617 84 GLY A CA 1
ATOM 1275 C C . GLY A 1 104 ? 80.98635 -41.75833 45.43348 1.000 51.34237 84 GLY A C 1
ATOM 1276 O O . GLY A 1 104 ? 80.97823 -41.52016 46.64223 1.000 49.92217 84 GLY A O 1
ATOM 1280 N N . LYS A 1 105 ? 81.58099 -40.94790 44.56708 1.000 44.34286 85 LYS A N 1
ATOM 1281 C CA . LYS A 1 105 ? 82.30022 -39.76909 45.00970 1.000 43.61180 85 LYS A CA 1
ATOM 1282 C C . LYS A 1 105 ? 81.44442 -38.52786 44.98475 1.000 41.10756 85 LYS A C 1
ATOM 1283 O O . LYS A 1 105 ? 80.40050 -38.46443 44.34156 1.000 41.18777 85 LYS A O 1
ATOM 1302 N N . THR A 1 106 ? 81.88625 -37.53509 45.73911 1.000 38.24998 86 THR A N 1
ATOM 1303 C CA . THR A 1 106 ? 81.25057 -36.22438 45.70131 1.000 35.19559 86 THR A CA 1
ATOM 1304 C C . THR A 1 106 ? 82.18971 -35.26722 44.98979 1.000 34.46170 86 THR A C 1
ATOM 1305 O O . THR A 1 106 ? 83.32014 -35.07718 45.41890 1.000 34.55500 86 THR A O 1
ATOM 1316 N N . ILE A 1 107 ? 81.71983 -34.67429 43.91647 1.000 31.94982 87 ILE A N 1
ATOM 1317 C CA . ILE A 1 107 ? 82.46293 -33.61922 43.19158 1.000 30.98935 87 ILE A CA 1
ATOM 1318 C C . ILE A 1 107 ? 81.93066 -32.25758 43.60331 1.000 31.22458 87 ILE A C 1
ATOM 1319 O O . ILE A 1 107 ? 80.75038 -31.94404 43.30721 1.000 31.02030 87 ILE A O 1
ATOM 1335 N N . ILE A 1 108 ? 82.81929 -31.40577 44.15273 1.000 28.65460 88 ILE A N 1
ATOM 1336 C CA . ILE A 1 108 ? 82.54709 -30.02229 44.49028 1.000 28.78690 88 ILE A CA 1
ATOM 1337 C C . ILE A 1 108 ? 83.24496 -29.21893 43.42089 1.000 30.05800 88 ILE A C 1
ATOM 1338 O O . ILE A 1 108 ? 84.46819 -29.13090 43.46814 1.000 28.56248 88 ILE A O 1
ATOM 1354 N N . ASN A 1 109 ? 82.51855 -28.67341 42.46621 1.000 25.96736 89 ASN A N 1
ATOM 1355 C CA . ASN A 1 109 ? 83.16016 -27.86379 41.40031 1.000 24.26061 89 ASN A CA 1
ATOM 1356 C C . ASN A 1 109 ? 83.04396 -26.37289 41.69309 1.000 26.74720 89 ASN A C 1
ATOM 1357 O O . ASN A 1 109 ? 81.94344 -25.79563 41.66908 1.000 27.10198 89 ASN A O 1
ATOM 1368 N N . LEU A 1 110 ? 84.20050 -25.73851 41.93060 1.000 23.70947 90 LEU A N 1
ATOM 1369 C CA . LEU A 1 110 ? 84.29778 -24.30255 42.26962 1.000 24.71843 90 LEU A CA 1
ATOM 1370 C C . LEU A 1 110 ? 84.75008 -23.49245 41.09714 1.000 25.87303 90 LEU A C 1
ATOM 1371 O O . LEU A 1 110 ? 85.11668 -22.33693 41.26412 1.000 28.27480 90 LEU A O 1
ATOM 1387 N N . THR A 1 111 ? 84.75593 -24.06304 39.92323 1.000 24.80572 91 THR A N 1
ATOM 1388 C CA . THR A 1 111 ? 85.16504 -23.35324 38.70624 1.000 24.49486 91 THR A CA 1
ATOM 1389 C C . THR A 1 111 ? 84.08863 -22.38655 38.22521 1.000 27.12618 91 THR A C 1
ATOM 1390 O O . THR A 1 111 ? 82.93346 -22.79016 38.01012 1.000 28.32472 91 THR A O 1
ATOM 1401 N N . ASN A 1 112 ? 84.47670 -21.13319 37.95991 1.000 26.26940 92 ASN A N 1
ATOM 1402 C CA . ASN A 1 112 ? 83.54357 -20.18562 37.37812 1.000 26.80397 92 ASN A CA 1
ATOM 1403 C C . ASN A 1 112 ? 83.03482 -20.63270 36.01287 1.000 27.20479 92 ASN A C 1
ATOM 1404 O O . ASN A 1 112 ? 83.78658 -21.01796 35.12499 1.000 26.61646 92 ASN A O 1
ATOM 1415 N N . GLY A 1 113 ? 81.71596 -20.61090 35.85159 1.000 27.41998 93 GLY A N 1
ATOM 1416 C CA . GLY A 1 113 ? 81.16201 -20.93253 34.55344 1.000 28.38482 93 GLY A CA 1
ATOM 1417 C C . GLY A 1 113 ? 79.72584 -20.47031 34.45091 1.000 27.11535 93 GLY A C 1
ATOM 1418 O O . GLY A 1 113 ? 79.17703 -19.82778 35.36593 1.000 28.63438 93 GLY A O 1
ATOM 1422 N N . THR A 1 114 ? 79.07711 -20.86154 33.36233 1.000 27.14541 94 THR A N 1
ATOM 1423 C CA . THR A 1 114 ? 77.68966 -20.51400 33.22698 1.000 30.20172 94 THR A CA 1
ATOM 1424 C C . THR A 1 114 ? 76.76530 -21.51868 33.91677 1.000 29.90339 94 THR A C 1
ATOM 1425 O O . THR A 1 114 ? 77.12807 -22.68430 34.09919 1.000 27.72506 94 THR A O 1
ATOM 1436 N N . PRO A 1 115 ? 75.48907 -21.12559 34.17900 1.000 29.75032 95 PRO A N 1
ATOM 1437 C CA . PRO A 1 115 ? 74.51806 -22.10082 34.71511 1.000 30.94316 95 PRO A CA 1
ATOM 1438 C C . PRO A 1 115 ? 74.40459 -23.32849 33.85111 1.000 33.32408 95 PRO A C 1
ATOM 1439 O O . PRO A 1 115 ? 74.37317 -24.45674 34.37267 1.000 32.24378 95 PRO A O 1
ATOM 1450 N N . ASP A 1 116 ? 74.38976 -23.15104 32.53191 1.000 32.19077 96 ASP A N 1
ATOM 1451 C CA . ASP A 1 116 ? 74.22122 -24.30326 31.64915 1.000 34.74589 96 ASP A CA 1
ATOM 1452 C C . ASP A 1 116 ? 75.41838 -25.23694 31.71823 1.000 34.09609 96 ASP A C 1
ATOM 1453 O O . ASP A 1 116 ? 75.24805 -26.45957 31.72441 1.000 35.69820 96 ASP A O 1
ATOM 1462 N N . GLN A 1 117 ? 76.63439 -24.70109 31.78270 1.000 33.15610 97 GLN A N 1
ATOM 1463 C CA . GLN A 1 117 ? 77.79997 -25.58169 31.88395 1.000 30.78756 97 GLN A CA 1
ATOM 1464 C C . GLN A 1 117 ? 77.72608 -26.45255 33.11894 1.000 31.66224 97 GLN A C 1
ATOM 1465 O O . GLN A 1 117 ? 78.08003 -27.65033 33.06683 1.000 32.27914 97 GLN A O 1
ATOM 1479 N N . ALA A 1 118 ? 77.28159 -25.86809 34.24365 1.000 30.14604 98 ALA A N 1
ATOM 1480 C CA . ALA A 1 118 ? 77.15368 -26.64112 35.48698 1.000 29.35457 98 ALA A CA 1
ATOM 1481 C C . ALA A 1 118 ? 76.04608 -27.65197 35.38668 1.000 32.37247 98 ALA A C 1
ATOM 1482 O O . ALA A 1 118 ? 76.18485 -28.78685 35.87949 1.000 33.64498 98 ALA A O 1
ATOM 1489 N N . ARG A 1 119 ? 74.92200 -27.28979 34.74564 1.000 32.85037 99 ARG A N 1
ATOM 1490 C CA . ARG A 1 119 ? 73.86176 -28.26355 34.60553 1.000 35.24277 99 ARG A CA 1
ATOM 1491 C C . ARG A 1 119 ? 74.28568 -29.44731 33.75435 1.000 37.51373 99 ARG A C 1
ATOM 1492 O O . ARG A 1 119 ? 73.97776 -30.60200 34.07871 1.000 39.70450 99 ARG A O 1
ATOM 1513 N N . LYS A 1 120 ? 74.98091 -29.19152 32.65930 1.000 34.89015 100 LYS A N 1
ATOM 1514 C CA . LYS A 1 120 ? 75.40628 -30.29886 31.81223 1.000 38.71731 100 LYS A CA 1
ATOM 1515 C C . LYS A 1 120 ? 76.49589 -31.13905 32.47651 1.000 38.91599 100 LYS A C 1
ATOM 1516 O O . LYS A 1 120 ? 76.53163 -32.38253 32.33929 1.000 39.57441 100 LYS A O 1
ATOM 1535 N N . LEU A 1 121 ? 77.43962 -30.49618 33.15315 1.000 34.13722 101 LEU A N 1
ATOM 1536 C CA . LEU A 1 121 ? 78.46821 -31.29451 33.81277 1.000 32.72573 101 LEU A CA 1
ATOM 1537 C C . LEU A 1 121 ? 77.86239 -32.11445 34.93833 1.000 36.77884 101 LEU A C 1
ATOM 1538 O O . LEU A 1 121 ? 78.25042 -33.26878 35.14787 1.000 36.12111 101 LEU A O 1
ATOM 1554 N N . SER A 1 122 ? 76.87016 -31.54459 35.64195 1.000 36.28928 102 SER A N 1
ATOM 1555 C CA . SER A 1 122 ? 76.16937 -32.27513 36.69336 1.000 38.22813 102 SER A CA 1
ATOM 1556 C C . SER A 1 122 ? 75.52997 -33.53516 36.12974 1.000 41.84047 102 SER A C 1
ATOM 1557 O O . SER A 1 122 ? 75.64026 -34.62808 36.70134 1.000 39.34341 102 SER A O 1
ATOM 1565 N N . ASP A 1 123 ? 74.84995 -33.40206 34.98318 1.000 40.09590 103 ASP A N 1
ATOM 1566 C CA . ASP A 1 123 ? 74.19855 -34.56009 34.36252 1.000 44.90631 103 ASP A CA 1
ATOM 1567 C C . ASP A 1 123 ? 75.20596 -35.65471 34.03569 1.000 44.14760 103 ASP A C 1
ATOM 1568 O O . ASP A 1 123 ? 74.95174 -36.83473 34.30078 1.000 43.44794 103 ASP A O 1
ATOM 1577 N N . LEU A 1 124 ? 76.34062 -35.28121 33.44658 1.000 41.74119 104 LEU A N 1
ATOM 1578 C CA . LEU A 1 124 ? 77.40882 -36.20416 33.11009 1.000 42.00840 104 LEU A CA 1
ATOM 1579 C C . LEU A 1 124 ? 77.95388 -36.91803 34.33841 1.000 40.80340 104 LEU A C 1
ATOM 1580 O O . LEU A 1 124 ? 78.13865 -38.14144 34.34054 1.000 42.60503 104 LEU A O 1
ATOM 1596 N N . ILE A 1 125 ? 78.27468 -36.16183 35.36314 1.000 40.09736 105 ILE A N 1
ATOM 1597 C CA . ILE A 1 125 ? 78.82778 -36.73150 36.58529 1.000 39.70754 105 ILE A CA 1
ATOM 1598 C C . ILE A 1 125 ? 77.81285 -37.65651 37.24399 1.000 39.39649 105 ILE A C 1
ATOM 1599 O O . ILE A 1 125 ? 78.17823 -38.74136 37.72791 1.000 42.26256 105 ILE A O 1
ATOM 1615 N N . VAL A 1 126 ? 76.52764 -37.26192 37.25817 1.000 42.18615 106 VAL A N 1
ATOM 1616 C CA . VAL A 1 126 ? 75.55814 -38.09942 37.95839 1.000 42.55520 106 VAL A CA 1
ATOM 1617 C C . VAL A 1 126 ? 75.36302 -39.38707 37.19554 1.000 45.84395 106 VAL A C 1
ATOM 1618 O O . VAL A 1 126 ? 75.11559 -40.44594 37.80297 1.000 48.56645 106 VAL A O 1
ATOM 1631 N N . SER A 1 127 ? 75.44046 -39.33058 35.85795 1.000 48.58086 107 SER A N 1
ATOM 1632 C CA . SER A 1 127 ? 75.30319 -40.53691 35.03468 1.000 47.49067 107 SER A CA 1
ATOM 1633 C C . SER A 1 127 ? 76.40871 -41.54716 35.31018 1.000 50.33608 107 SER A C 1
ATOM 1634 O O . SER A 1 127 ? 76.27390 -42.72349 34.92861 1.000 51.48263 107 SER A O 1
ATOM 1642 N N . HIS A 1 128 ? 77.50635 -41.09865 35.91097 1.000 48.39475 108 HIS A N 1
ATOM 1643 C CA . HIS A 1 128 ? 78.64905 -41.94517 36.23725 1.000 47.66007 108 HIS A CA 1
ATOM 1644 C C . HIS A 1 128 ? 78.66664 -42.33705 37.70933 1.000 47.52673 108 HIS A C 1
ATOM 1645 O O . HIS A 1 128 ? 79.67580 -42.85968 38.18754 1.000 49.10214 108 HIS A O 1
ATOM 1659 N N . GLY A 1 129 ? 77.54590 -42.14912 38.40694 1.000 49.83140 109 GLY A N 1
ATOM 1660 C CA . GLY A 1 129 ? 77.33614 -42.66771 39.73422 1.000 52.44430 109 GLY A CA 1
ATOM 1661 C C . GLY A 1 129 ? 77.91456 -41.81820 40.83636 1.000 47.48273 109 GLY A C 1
ATOM 1662 O O . GLY A 1 129 ? 78.09828 -42.30268 41.95315 1.000 48.99138 109 GLY A O 1
ATOM 1666 N N . ALA A 1 130 ? 78.20697 -40.55700 40.56849 1.000 44.54648 110 ALA A N 1
ATOM 1667 C CA . ALA A 1 130 ? 78.68517 -39.65603 41.59394 1.000 42.82328 110 ALA A CA 1
ATOM 1668 C C . ALA A 1 130 ? 77.64149 -38.56446 41.81008 1.000 41.80649 110 ALA A C 1
ATOM 1669 O O . ALA A 1 130 ? 76.61486 -38.48599 41.09432 1.000 46.40069 110 ALA A O 1
ATOM 1676 N N . GLN A 1 131 ? 77.89978 -37.73115 42.82217 1.000 39.34962 111 GLN A N 1
ATOM 1677 C CA . GLN A 1 131 ? 77.08268 -36.57144 43.10237 1.000 40.60193 111 GLN A CA 1
ATOM 1678 C C . GLN A 1 131 ? 77.89152 -35.31157 42.86007 1.000 37.58758 111 GLN A C 1
ATOM 1679 O O . GLN A 1 131 ? 79.11233 -35.27544 42.99889 1.000 36.36844 111 GLN A O 1
ATOM 1693 N N . TYR A 1 132 ? 77.17926 -34.25203 42.52621 1.000 36.26675 112 TYR A N 1
ATOM 1694 C CA . TYR A 1 132 ? 77.77922 -33.01234 42.06081 1.000 32.46040 112 TYR A CA 1
ATOM 1695 C C . TYR A 1 132 ? 77.16618 -31.82890 42.79818 1.000 31.82168 112 TYR A C 1
ATOM 1696 O O . TYR A 1 132 ? 75.93958 -31.65257 42.78454 1.000 34.10080 112 TYR A O 1
ATOM 1714 N N . VAL A 1 133 ? 78.03325 -30.97982 43.34242 1.000 30.81934 113 VAL A N 1
ATOM 1715 C CA . VAL A 1 133 ? 77.71371 -29.69208 43.90501 1.000 32.11462 113 VAL A CA 1
ATOM 1716 C C . VAL A 1 133 ? 78.58153 -28.65990 43.18309 1.000 32.58163 113 VAL A C 1
ATOM 1717 O O . VAL A 1 133 ? 79.81925 -28.82749 43.07835 1.000 29.32217 113 VAL A O 1
ATOM 1730 N N . HIS A 1 134 ? 77.94241 -27.62363 42.68338 1.000 29.28232 114 HIS A N 1
ATOM 1731 C CA . HIS A 1 134 ? 78.66890 -26.46584 42.16768 1.000 28.43522 114 HIS A CA 1
ATOM 1732 C C . HIS A 1 134 ? 78.78090 -25.39950 43.24568 1.000 29.96998 114 HIS A C 1
ATOM 1733 O O . HIS A 1 134 ? 77.88211 -25.22067 44.07755 1.000 29.94670 114 HIS A O 1
ATOM 1747 N N . GLY A 1 135 ? 79.88436 -24.67390 43.19574 1.000 28.23975 115 GLY A N 1
ATOM 1748 C CA . GLY A 1 135 ? 80.12707 -23.59744 44.15874 1.000 29.74016 115 GLY A CA 1
ATOM 1749 C C . GLY A 1 135 ? 80.66132 -22.36764 43.50077 1.000 29.28418 115 GLY A C 1
ATOM 1750 O O . GLY A 1 135 ? 81.49111 -22.44611 42.57169 1.000 29.40342 115 GLY A O 1
ATOM 1754 N N . GLY A 1 136 ? 80.20424 -21.21046 43.95319 1.000 25.53254 116 GLY A N 1
ATOM 1755 C CA . GLY A 1 136 ? 80.68381 -19.94632 43.49363 1.000 27.50513 116 GLY A CA 1
ATOM 1756 C C . GLY A 1 136 ? 81.41728 -19.27247 44.64234 1.000 29.97798 116 GLY A C 1
ATOM 1757 O O . GLY A 1 136 ? 80.79360 -18.96876 45.67797 1.000 28.85899 116 GLY A O 1
ATOM 1761 N N . ILE A 1 137 ? 82.73596 -19.11896 44.52320 1.000 27.52075 117 ILE A N 1
ATOM 1762 C CA . ILE A 1 137 ? 83.54990 -18.55889 45.59004 1.000 29.61274 117 ILE A CA 1
ATOM 1763 C C . ILE A 1 137 ? 83.45107 -17.03546 45.53695 1.000 28.13672 117 ILE A C 1
ATOM 1764 O O . ILE A 1 137 ? 83.92551 -16.39773 44.61074 1.000 27.94702 117 ILE A O 1
ATOM 1780 N N . MET A 1 138 ? 82.82293 -16.44387 46.53457 1.000 27.58684 118 MET A N 1
ATOM 1781 C CA . MET A 1 138 ? 82.69869 -15.00626 46.63994 1.000 29.04653 118 MET A CA 1
ATOM 1782 C C . MET A 1 138 ? 83.78582 -14.53358 47.61659 1.000 30.66112 118 MET A C 1
ATOM 1783 O O . MET A 1 138 ? 83.53104 -14.21035 48.77509 1.000 33.51543 118 MET A O 1
ATOM 1797 N N . ALA A 1 139 ? 85.02377 -14.59227 47.15690 1.000 29.10418 119 ALA A N 1
ATOM 1798 C CA . ALA A 1 139 ? 86.20832 -14.30836 47.96070 1.000 29.14162 119 ALA A CA 1
ATOM 1799 C C . ALA A 1 139 ? 87.42542 -14.27325 47.05826 1.000 29.13904 119 ALA A C 1
ATOM 1800 O O . ALA A 1 139 ? 87.44601 -14.92125 46.02537 1.000 30.72528 119 ALA A O 1
ATOM 1807 N N . THR A 1 140 ? 88.44944 -13.57710 47.50444 1.000 33.06050 120 THR A N 1
ATOM 1808 C CA . THR A 1 140 ? 89.76450 -13.69887 46.88498 1.000 32.17065 120 THR A CA 1
ATOM 1809 C C . THR A 1 140 ? 90.53474 -14.78449 47.58628 1.000 32.66560 120 THR A C 1
ATOM 1810 O O . THR A 1 140 ? 90.15921 -15.25105 48.69212 1.000 32.90277 120 THR A O 1
ATOM 1821 N N . PRO A 1 141 ? 91.69051 -15.19068 47.03974 1.000 30.82187 121 PRO A N 1
ATOM 1822 C CA . PRO A 1 141 ? 92.39832 -16.29677 47.68727 1.000 31.58839 121 PRO A CA 1
ATOM 1823 C C . PRO A 1 141 ? 92.83078 -15.96135 49.12299 1.000 35.62838 121 PRO A C 1
ATOM 1824 O O . PRO A 1 141 ? 92.78228 -16.82252 50.00718 1.000 35.00276 121 PRO A O 1
ATOM 1835 N N . SER A 1 142 ? 93.22767 -14.72939 49.35900 1.000 39.36526 122 SER A N 1
ATOM 1836 C CA . SER A 1 142 ? 93.69094 -14.36425 50.70319 1.000 38.61506 122 SER A CA 1
ATOM 1837 C C . SER A 1 142 ? 92.57084 -14.42795 51.73486 1.000 43.71060 122 SER A C 1
ATOM 1838 O O . SER A 1 142 ? 92.88126 -14.46675 52.93233 1.000 42.09478 122 SER A O 1
ATOM 1846 N N . MET A 1 143 ? 91.29907 -14.36222 51.29678 1.000 35.38457 123 MET A N 1
ATOM 1847 C CA . MET A 1 143 ? 90.12213 -14.38559 52.19687 1.000 35.82355 123 MET A CA 1
ATOM 1848 C C . MET A 1 143 ? 89.73020 -15.80667 52.59434 1.000 38.22800 123 MET A C 1
ATOM 1849 O O . MET A 1 143 ? 88.96444 -16.01805 53.55662 1.000 38.78246 123 MET A O 1
ATOM 1863 N N . ILE A 1 144 ? 90.20487 -16.81698 51.86966 1.000 35.94701 124 ILE A N 1
ATOM 1864 C CA . ILE A 1 144 ? 89.86175 -18.18167 52.22154 1.000 36.55934 124 ILE A CA 1
ATOM 1865 C C . ILE A 1 144 ? 90.26171 -18.48658 53.66356 1.000 39.45723 124 ILE A C 1
ATOM 1866 O O . ILE A 1 144 ? 91.35922 -18.14743 54.11046 1.000 40.07355 124 ILE A O 1
ATOM 1882 N N . GLY A 1 145 ? 89.38441 -19.17927 54.39054 1.000 38.09889 125 GLY A N 1
ATOM 1883 C CA . GLY A 1 145 ? 89.61437 -19.44633 55.80956 1.000 43.03961 125 GLY A CA 1
ATOM 1884 C C . GLY A 1 145 ? 89.19234 -18.35189 56.78321 1.000 48.07759 125 GLY A C 1
ATOM 1885 O O . GLY A 1 145 ? 89.27142 -18.57024 58.01085 1.000 49.33999 125 GLY A O 1
ATOM 1889 N N . SER A 1 146 ? 88.73169 -17.20827 56.30142 1.000 42.07605 126 SER A N 1
ATOM 1890 C CA . SER A 1 146 ? 88.29827 -16.09581 57.15007 1.000 45.84105 126 SER A CA 1
ATOM 1891 C C . SER A 1 146 ? 86.78387 -15.96781 57.15988 1.000 46.10743 126 SER A C 1
ATOM 1892 O O . SER A 1 146 ? 86.09541 -16.45793 56.26585 1.000 42.07921 126 SER A O 1
ATOM 1900 N N . PRO A 1 147 ? 86.21017 -15.29789 58.15845 1.000 48.77289 127 PRO A N 1
ATOM 1901 C CA . PRO A 1 147 ? 84.75714 -15.16816 58.17443 1.000 46.56508 127 PRO A CA 1
ATOM 1902 C C . PRO A 1 147 ? 84.20622 -14.31967 57.06156 1.000 46.11322 127 PRO A C 1
ATOM 1903 O O . PRO A 1 147 ? 82.98934 -14.28677 56.88893 1.000 48.07389 127 PRO A O 1
ATOM 1914 N N . HIS A 1 148 ? 85.05705 -13.59576 56.34493 1.000 47.61640 128 HIS A N 1
ATOM 1915 C CA . HIS A 1 148 ? 84.62638 -12.70417 55.27098 1.000 53.55395 128 HIS A CA 1
ATOM 1916 C C . HIS A 1 148 ? 84.34470 -13.46235 53.98017 1.000 48.17804 128 HIS A C 1
ATOM 1917 O O . HIS A 1 148 ? 83.65637 -12.94315 53.09240 1.000 46.55119 128 HIS A O 1
ATOM 1931 N N . ALA A 1 149 ? 84.85668 -14.66984 53.87991 1.000 45.70157 129 ALA A N 1
ATOM 1932 C CA . ALA A 1 149 ? 84.67203 -15.48035 52.68424 1.000 39.10244 129 ALA A CA 1
ATOM 1933 C C . ALA A 1 149 ? 83.29534 -16.13133 52.71670 1.000 39.67485 129 ALA A C 1
ATOM 1934 O O . ALA A 1 149 ? 82.82064 -16.56756 53.76641 1.000 38.51069 129 ALA A O 1
ATOM 1941 N N . LEU A 1 150 ? 82.66992 -16.23520 51.54385 1.000 34.53918 130 LEU A N 1
ATOM 1942 C CA . LEU A 1 150 ? 81.41210 -16.92000 51.33590 1.000 34.67809 130 LEU A CA 1
ATOM 1943 C C . LEU A 1 150 ? 81.48605 -17.73374 50.07164 1.000 34.40271 130 LEU A C 1
ATOM 1944 O O . LEU A 1 150 ? 81.97069 -17.23326 49.06349 1.000 32.97786 130 LEU A O 1
ATOM 1960 N N . VAL A 1 151 ? 80.94094 -18.96533 50.11109 1.000 33.10150 131 VAL A N 1
ATOM 1961 C CA . VAL A 1 151 ? 80.78726 -19.79656 48.91867 1.000 29.71523 131 VAL A CA 1
ATOM 1962 C C . VAL A 1 151 ? 79.31834 -20.11865 48.78958 1.000 34.57686 131 VAL A C 1
ATOM 1963 O O . VAL A 1 151 ? 78.67766 -20.53592 49.76836 1.000 31.68156 131 VAL A O 1
ATOM 1976 N N . LEU A 1 152 ? 78.76292 -19.86975 47.60300 1.000 30.13311 132 LEU A N 1
ATOM 1977 C CA . LEU A 1 152 ? 77.38516 -20.20866 47.23959 1.000 32.58781 132 LEU A CA 1
ATOM 1978 C C . LEU A 1 152 ? 77.38251 -21.56326 46.56116 1.000 31.46277 132 LEU A C 1
ATOM 1979 O O . LEU A 1 152 ? 78.13991 -21.78708 45.60849 1.000 32.17540 132 LEU A O 1
ATOM 1995 N N . TYR A 1 153 ? 76.50419 -22.44625 47.02524 1.000 30.26481 133 TYR A N 1
ATOM 1996 C CA . TYR A 1 153 ? 76.47092 -23.82053 46.55527 1.000 31.12609 133 TYR A CA 1
ATOM 1997 C C . TYR A 1 153 ? 75.10940 -24.21365 46.00695 1.000 33.10033 133 TYR A C 1
ATOM 1998 O O . TYR A 1 153 ? 74.05683 -23.75695 46.49037 1.000 36.31667 133 TYR A O 1
ATOM 2016 N N . SER A 1 154 ? 75.10234 -25.10614 45.01863 1.000 33.17490 134 SER A N 1
ATOM 2017 C CA . SER A 1 154 ? 73.82138 -25.67619 44.55183 1.000 35.73902 134 SER A CA 1
ATOM 2018 C C . SER A 1 154 ? 74.11659 -27.02885 43.92217 1.000 32.54467 134 SER A C 1
ATOM 2019 O O . SER A 1 154 ? 75.27240 -27.33756 43.57180 1.000 34.63221 134 SER A O 1
ATOM 2027 N N . GLY A 1 155 ? 73.08710 -27.86166 43.83544 1.000 33.28643 135 GLY A N 1
ATOM 2028 C CA . GLY A 1 155 ? 73.25052 -29.16527 43.27530 1.000 36.05992 135 GLY A CA 1
ATOM 2029 C C . GLY A 1 155 ? 72.72710 -30.19915 44.25641 1.000 39.09802 135 GLY A C 1
ATOM 2030 O O . GLY A 1 155 ? 71.62967 -30.03824 44.80353 1.000 43.80196 135 GLY A O 1
ATOM 2034 N N . SER A 1 156 ? 73.48234 -31.23292 44.48617 1.000 39.13890 136 SER A N 1
ATOM 2035 C CA . SER A 1 156 ? 72.92057 -32.31903 45.31940 1.000 42.50083 136 SER A CA 1
ATOM 2036 C C . SER A 1 156 ? 72.73756 -31.90798 46.77477 1.000 44.67451 136 SER A C 1
ATOM 2037 O O . SER A 1 156 ? 73.73207 -31.65011 47.45566 1.000 43.91394 136 SER A O 1
ATOM 2045 N N . PRO A 1 157 ? 71.49628 -31.86070 47.31025 1.000 48.26842 137 PRO A N 1
ATOM 2046 C CA . PRO A 1 157 ? 71.35211 -31.49132 48.72952 1.000 47.59024 137 PRO A CA 1
ATOM 2047 C C . PRO A 1 157 ? 71.97318 -32.50010 49.67305 1.000 49.69811 137 PRO A C 1
ATOM 2048 O O . PRO A 1 157 ? 72.60875 -32.08996 50.65016 1.000 48.91739 137 PRO A O 1
ATOM 2059 N N . ASP A 1 158 ? 71.78396 -33.81196 49.41122 1.000 49.05956 138 ASP A N 1
ATOM 2060 C CA . ASP A 1 158 ? 72.41505 -34.84336 50.20731 1.000 55.07251 138 ASP A CA 1
ATOM 2061 C C . ASP A 1 158 ? 73.92742 -34.67804 50.22890 1.000 52.78347 138 ASP A C 1
ATOM 2062 O O . ASP A 1 158 ? 74.52969 -34.68852 51.30290 1.000 49.31832 138 ASP A O 1
ATOM 207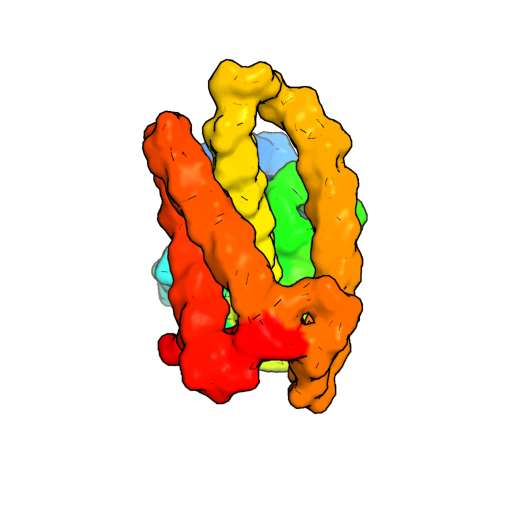1 N N . ALA A 1 159 ? 74.56170 -34.55561 49.04803 1.000 46.21190 139 ALA A N 1
ATOM 2072 C CA . ALA A 1 159 ? 76.01314 -34.43861 49.02211 1.000 47.89911 139 ALA A CA 1
ATOM 2073 C C . ALA A 1 159 ? 76.44591 -33.16709 49.72441 1.000 43.75802 139 ALA A C 1
ATOM 2074 O O . ALA A 1 159 ? 77.45352 -33.15033 50.44862 1.000 43.38433 139 ALA A O 1
ATOM 2081 N N . PHE A 1 160 ? 75.72173 -32.06115 49.50048 1.000 44.54335 140 PHE A N 1
ATOM 2082 C CA . PHE A 1 160 ? 76.13998 -30.85548 50.20535 1.000 43.43607 140 PHE A CA 1
ATOM 2083 C C . PHE A 1 160 ? 76.06930 -31.04578 51.70893 1.000 47.89889 140 PHE A C 1
ATOM 2084 O O . PHE A 1 160 ? 77.00496 -30.68588 52.43687 1.000 43.93141 140 PHE A O 1
ATOM 2101 N N . LYS A 1 161 ? 74.97104 -31.63785 52.17958 1.000 49.24253 141 LYS A N 1
ATOM 2102 C CA . LYS A 1 161 ? 74.79537 -31.86593 53.60395 1.000 54.33019 141 LYS A CA 1
ATOM 2103 C C . LYS A 1 161 ? 75.95922 -32.65434 54.18270 1.000 47.99343 141 LYS A C 1
ATOM 2104 O O . LYS A 1 161 ? 76.53583 -32.25805 55.19747 1.000 50.87261 141 LYS A O 1
ATOM 2123 N N . THR A 1 162 ? 76.32891 -33.77925 53.55768 1.000 46.22088 142 THR A N 1
ATOM 2124 C CA . THR A 1 162 ? 77.38523 -34.58842 54.15568 1.000 46.29468 142 THR A CA 1
ATOM 2125 C C . THR A 1 162 ? 78.77389 -33.93845 53.98189 1.000 46.85651 142 THR A C 1
ATOM 2126 O O . THR A 1 162 ? 79.67714 -34.21254 54.78362 1.000 49.18194 142 THR A O 1
ATOM 2137 N N . ALA A 1 163 ? 78.95856 -33.03906 53.00543 1.000 47.25309 143 ALA A N 1
ATOM 2138 C CA . ALA A 1 163 ? 80.24713 -32.38092 52.85439 1.000 43.81179 143 ALA A CA 1
ATOM 2139 C C . ALA A 1 163 ? 80.32064 -31.03671 53.57547 1.000 42.88159 143 ALA A C 1
ATOM 2140 O O . ALA A 1 163 ? 81.40386 -30.43495 53.64911 1.000 41.95225 143 ALA A O 1
ATOM 2147 N N . GLU A 1 164 ? 79.23016 -30.58061 54.19241 1.000 42.46390 144 GLU A N 1
ATOM 2148 C CA . GLU A 1 164 ? 79.19213 -29.17837 54.61800 1.000 42.03221 144 GLU A CA 1
ATOM 2149 C C . GLU A 1 164 ? 80.22757 -28.88480 55.68809 1.000 42.35502 144 GLU A C 1
ATOM 2150 O O . GLU A 1 164 ? 80.83427 -27.80043 55.69285 1.000 42.66567 144 GLU A O 1
ATOM 2162 N N . ALA A 1 165 ? 80.45197 -29.83286 56.59812 1.000 43.00967 145 ALA A N 1
ATOM 2163 C CA . ALA A 1 165 ? 81.44326 -29.62092 57.64135 1.000 46.33889 145 ALA A CA 1
ATOM 2164 C C . ALA A 1 165 ? 82.82722 -29.36397 57.04603 1.000 46.41803 145 ALA A C 1
ATOM 2165 O O . ALA A 1 165 ? 83.56478 -28.49665 57.52292 1.000 44.87197 145 ALA A O 1
ATOM 2172 N N . ASP A 1 166 ? 83.19437 -30.10960 56.00891 1.000 42.92303 146 ASP A N 1
ATOM 2173 C CA . ASP A 1 166 ? 84.48445 -29.89199 55.34416 1.000 42.47281 146 ASP A CA 1
ATOM 2174 C C . ASP A 1 166 ? 84.51633 -28.56137 54.58829 1.000 41.53975 146 ASP A C 1
ATOM 2175 O O . ASP A 1 166 ? 85.51767 -27.83348 54.61740 1.000 40.06687 146 ASP A O 1
ATOM 2184 N N . LEU A 1 167 ? 83.44164 -28.24716 53.88322 1.000 37.68074 147 LEU A N 1
ATOM 2185 C CA . LEU A 1 167 ? 83.44249 -27.02207 53.09099 1.000 38.01950 147 LEU A CA 1
ATOM 2186 C C . LEU A 1 167 ? 83.52923 -25.79301 53.97701 1.000 37.65966 147 LEU A C 1
ATOM 2187 O O . LEU A 1 167 ? 84.04746 -24.75285 53.54617 1.000 36.47297 147 LEU A O 1
ATOM 2203 N N . SER A 1 168 ? 82.94213 -25.88011 55.17819 1.000 36.41848 148 SER A N 1
ATOM 2204 C CA . SER A 1 168 ? 82.94560 -24.73731 56.08615 1.000 40.10678 148 SER A CA 1
ATOM 2205 C C . SER A 1 168 ? 84.32588 -24.36835 56.59489 1.000 39.36799 148 SER A C 1
ATOM 2206 O O . SER A 1 168 ? 84.48065 -23.29974 57.21331 1.000 40.39063 148 SER A O 1
ATOM 2214 N N . VAL A 1 169 ? 85.31905 -25.22278 56.38027 1.000 40.15139 149 VAL A N 1
ATOM 2215 C CA . VAL A 1 169 ? 86.69533 -24.84023 56.66999 1.000 40.19835 149 VAL A CA 1
ATOM 2216 C C . VAL A 1 169 ? 87.12799 -23.72088 55.73526 1.000 39.19278 149 VAL A C 1
ATOM 2217 O O . VAL A 1 169 ? 87.96965 -22.90299 56.08711 1.000 39.74134 149 VAL A O 1
ATOM 2230 N N . LEU A 1 170 ? 86.57184 -23.67678 54.51859 1.000 36.14811 150 LEU A N 1
ATOM 2231 C CA . LEU A 1 170 ? 87.02132 -22.68714 53.53340 1.000 36.07575 150 LEU A CA 1
ATOM 2232 C C . LEU A 1 170 ? 86.34103 -21.32690 53.71540 1.000 36.91592 150 LEU A C 1
ATOM 2233 O O . LEU A 1 170 ? 86.96320 -20.28114 53.49519 1.000 35.81644 150 LEU A O 1
ATOM 2249 N N . ALA A 1 171 ? 85.08102 -21.33666 54.11613 1.000 35.34570 151 ALA A N 1
ATOM 2250 C CA . ALA A 1 171 ? 84.23000 -20.15909 53.99386 1.000 38.23748 151 ALA A CA 1
ATOM 2251 C C . ALA A 1 171 ? 82.87105 -20.48593 54.57625 1.000 37.28461 151 ALA A C 1
ATOM 2252 O O . ALA A 1 171 ? 82.52290 -21.64869 54.73255 1.000 37.61437 151 ALA A O 1
ATOM 2259 N N . LYS A 1 172 ? 82.10737 -19.45021 54.85926 1.000 41.14269 152 LYS A N 1
ATOM 2260 C CA . LYS A 1 172 ? 80.67776 -19.61134 55.11252 1.000 42.14108 152 LYS A CA 1
ATOM 2261 C C . LYS A 1 172 ? 80.01082 -20.23018 53.88801 1.000 40.46822 152 LYS A C 1
ATOM 2262 O O . LYS A 1 172 ? 80.44686 -20.04469 52.75797 1.000 38.97318 152 LYS A O 1
ATOM 2281 N N . CYS A 1 173 ? 78.97072 -21.01211 54.12089 1.000 39.34687 153 CYS A N 1
ATOM 2282 C CA . CYS A 1 173 ? 78.27953 -21.72126 53.05795 1.000 40.08180 153 CYS A CA 1
ATOM 2283 C C . CYS A 1 173 ? 76.83808 -21.23940 53.00981 1.000 42.86724 153 CYS A C 1
ATOM 2284 O O . CYS A 1 173 ? 76.15496 -21.18513 54.04068 1.000 43.34823 153 CYS A O 1
ATOM 2292 N N . ILE A 1 174 ? 76.34280 -20.99851 51.81945 1.000 36.30120 154 ILE A N 1
ATOM 2293 C CA . ILE A 1 174 ? 74.92306 -20.83278 51.56291 1.000 41.03314 154 ILE A CA 1
ATOM 2294 C C . ILE A 1 174 ? 74.54269 -21.82886 50.48837 1.000 42.21760 154 ILE A C 1
ATOM 2295 O O . ILE A 1 174 ? 75.16410 -21.86686 49.41961 1.000 37.58275 154 ILE A O 1
ATOM 2311 N N . PHE A 1 175 ? 73.54359 -22.64793 50.76935 1.000 40.66967 155 PHE A N 1
ATOM 2312 C CA . PHE A 1 175 ? 73.04125 -23.59769 49.79025 1.000 38.38701 155 PHE A CA 1
ATOM 2313 C C . PHE A 1 175 ? 71.75045 -23.08579 49.15001 1.000 43.30069 155 PHE A C 1
ATOM 2314 O O . PHE A 1 175 ? 70.73533 -22.89356 49.84925 1.000 41.63905 155 PHE A O 1
ATOM 2331 N N . LEU A 1 176 ? 71.73927 -23.02960 47.82439 1.000 38.92969 156 LEU A N 1
ATOM 2332 C CA . LEU A 1 176 ? 70.70592 -22.38442 47.00572 1.000 39.93579 156 LEU A CA 1
ATOM 2333 C C . LEU A 1 176 ? 69.69650 -23.35641 46.40344 1.000 45.73603 156 LEU A C 1
ATOM 2334 O O . LEU A 1 176 ? 68.74142 -22.91940 45.72626 1.000 49.36435 156 LEU A O 1
ATOM 2350 N N . GLY A 1 177 ? 69.84815 -24.64434 46.64374 1.000 43.41145 157 GLY A N 1
ATOM 2351 C CA . GLY A 1 177 ? 68.88554 -25.58989 46.15535 1.000 48.19262 157 GLY A CA 1
ATOM 2352 C C . GLY A 1 177 ? 69.49928 -26.57303 45.19457 1.000 46.60315 157 GLY A C 1
ATOM 2353 O O . GLY A 1 177 ? 70.70907 -26.59053 44.95280 1.000 41.69375 157 GLY A O 1
ATOM 2357 N N . GLU A 1 178 ? 68.61204 -27.39555 44.61859 1.000 43.55197 158 GLU A N 1
ATOM 2358 C CA . GLU A 1 178 ? 68.96528 -28.57670 43.84730 1.000 46.81387 158 GLU A CA 1
ATOM 2359 C C . GLU A 1 178 ? 69.35708 -28.29791 42.39525 1.000 44.29564 158 GLU A C 1
ATOM 2360 O O . GLU A 1 178 ? 69.93968 -29.18600 41.75271 1.000 44.58183 158 GLU A O 1
ATOM 2372 N N . ASP A 1 179 ? 69.11456 -27.10220 41.87001 1.000 41.43414 159 ASP A N 1
ATOM 2373 C CA . ASP A 1 179 ? 69.50652 -26.77482 40.50533 1.000 39.32759 159 ASP A CA 1
ATOM 2374 C C . ASP A 1 179 ? 71.01671 -26.57816 40.46388 1.000 38.35518 159 ASP A C 1
ATOM 2375 O O . ASP A 1 179 ? 71.52915 -25.59718 41.02252 1.000 38.17761 159 ASP A O 1
ATOM 2384 N N . ALA A 1 180 ? 71.72520 -27.45796 39.75148 1.000 37.14167 160 ALA A N 1
ATOM 2385 C CA . ALA A 1 180 ? 73.18881 -27.39032 39.75818 1.000 35.41253 160 ALA A CA 1
ATOM 2386 C C . ALA A 1 180 ? 73.72597 -26.07506 39.21070 1.000 34.49541 160 ALA A C 1
ATOM 2387 O O . ALA A 1 180 ? 74.85097 -25.72675 39.52358 1.000 33.53896 160 ALA A O 1
ATOM 2394 N N . 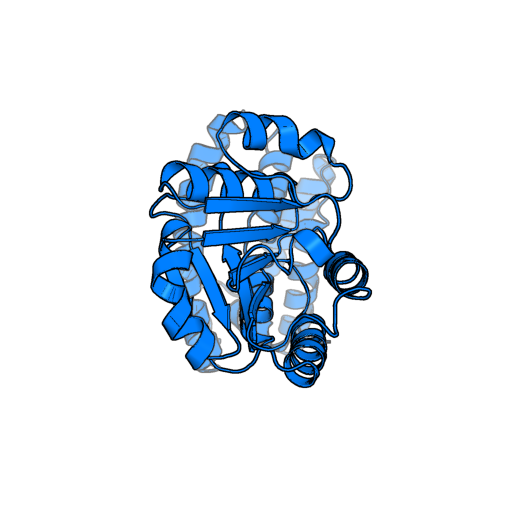GLY A 1 181 ? 72.95580 -25.38389 38.38483 1.000 36.66298 161 GLY A N 1
ATOM 2395 C CA . GLY A 1 181 ? 73.33293 -24.07731 37.82911 1.000 37.26223 161 GLY A CA 1
ATOM 2396 C C . GLY A 1 181 ? 72.94798 -22.83818 38.64066 1.000 34.47535 161 GLY A C 1
ATOM 2397 O O . GLY A 1 181 ? 73.43930 -21.74103 38.30136 1.000 35.25002 161 GLY A O 1
ATOM 2401 N N . SER A 1 182 ? 72.28787 -22.97746 39.79841 1.000 35.14079 162 SER A N 1
ATOM 2402 C CA . SER A 1 182 ? 71.92694 -21.81484 40.57794 1.000 35.07883 162 SER A CA 1
ATOM 2403 C C . SER A 1 182 ? 73.11096 -21.12208 41.25051 1.000 32.86817 162 SER A C 1
ATOM 2404 O O . SER A 1 182 ? 73.07831 -19.90615 41.38686 1.000 34.16668 162 SER A O 1
ATOM 2412 N N . ALA A 1 183 ? 74.14436 -21.87417 41.66139 1.000 33.75372 163 ALA A N 1
ATOM 2413 C CA . ALA A 1 183 ? 75.29833 -21.24276 42.27831 1.000 31.28138 163 ALA A CA 1
ATOM 2414 C C . ALA A 1 183 ? 75.98960 -20.33768 41.27354 1.000 28.11478 163 ALA A C 1
ATOM 2415 O O . ALA A 1 183 ? 76.31042 -19.18892 41.58846 1.000 31.11067 163 ALA A O 1
ATOM 2422 N N . SER A 1 184 ? 76.14636 -20.79170 40.04578 1.000 29.18127 164 SER A N 1
ATOM 2423 C CA . SER A 1 184 ? 76.83706 -19.96487 39.06247 1.000 31.27265 164 SER A CA 1
ATOM 2424 C C . SER A 1 184 ? 75.97657 -18.81571 38.60069 1.000 30.72386 164 SER A C 1
ATOM 2425 O O . SER A 1 184 ? 76.48121 -17.69448 38.42038 1.000 30.48411 164 SER A O 1
ATOM 2433 N N . LEU A 1 185 ? 74.64067 -18.99934 38.55181 1.000 32.36839 165 LEU A N 1
ATOM 2434 C CA . LEU A 1 185 ? 73.80690 -17.85223 38.23054 1.000 30.45628 165 LEU A CA 1
ATOM 2435 C C . LEU A 1 185 ? 73.99633 -16.74330 39.25624 1.000 29.21614 165 LEU A C 1
ATOM 2436 O O . LEU A 1 185 ? 74.20085 -15.57730 38.90931 1.000 30.55486 165 LEU A O 1
ATOM 2452 N N . HIS A 1 186 ? 73.89381 -17.07164 40.54111 1.000 30.44523 166 HIS A N 1
ATOM 2453 C CA . HIS A 1 186 ? 74.05050 -16.06926 41.59760 1.000 31.46551 166 HIS A CA 1
ATOM 2454 C C . HIS A 1 186 ? 75.48201 -15.50766 41.69521 1.000 26.83213 166 HIS A C 1
ATOM 2455 O O . HIS A 1 186 ? 75.65227 -14.29664 41.91414 1.000 29.70990 166 HIS A O 1
ATOM 2469 N N . ASP A 1 187 ? 76.49347 -16.36167 41.43823 1.000 29.34334 167 ASP A N 1
ATOM 2470 C CA . ASP A 1 187 ? 77.88160 -15.91787 41.38700 1.000 26.62425 167 ASP A CA 1
ATOM 2471 C C . ASP A 1 187 ? 78.04473 -14.86223 40.29799 1.000 27.04418 167 ASP A C 1
ATOM 2472 O O . ASP A 1 187 ? 78.57689 -13.78924 40.53967 1.000 26.26607 167 ASP A O 1
ATOM 2481 N N . LEU A 1 188 ? 77.66743 -15.20326 39.06261 1.000 26.92521 168 LEU A N 1
ATOM 2482 C CA . LEU A 1 188 ? 77.84558 -14.30133 37.92920 1.000 26.94479 168 LEU A CA 1
ATOM 2483 C C . LEU A 1 188 ? 77.04054 -13.02882 38.12353 1.000 25.88867 168 LEU A C 1
ATOM 2484 O O . LEU A 1 188 ? 77.46506 -11.94680 37.70532 1.000 27.29307 168 LEU A O 1
ATOM 2500 N N . ALA A 1 189 ? 75.86444 -13.11845 38.75123 1.000 26.57003 169 ALA A N 1
ATOM 2501 C CA . ALA A 1 189 ? 75.14749 -11.87931 39.03830 1.000 27.13794 169 ALA A CA 1
ATOM 2502 C C . ALA A 1 189 ? 75.88201 -11.01370 40.05945 1.000 24.87815 169 ALA A C 1
ATOM 2503 O O . ALA A 1 189 ? 76.08384 -9.80167 39.87560 1.000 26.66537 169 ALA A O 1
ATOM 2510 N N . LEU A 1 190 ? 76.39735 -11.61317 41.12163 1.000 25.48782 170 LEU A N 1
ATOM 2511 C CA . LEU A 1 190 ? 77.18477 -10.84367 42.07783 1.000 25.67454 170 LEU A CA 1
ATOM 2512 C C . LEU A 1 190 ? 78.43870 -10.25297 41.41890 1.000 25.40573 170 LEU A C 1
ATOM 2513 O O . LEU A 1 190 ? 78.82381 -9.11083 41.68886 1.000 25.46735 170 LEU A O 1
ATOM 2529 N N . LEU A 1 191 ? 79.10282 -11.03148 40.55159 1.000 26.47481 171 LEU A N 1
ATOM 2530 C CA . LEU A 1 191 ? 80.27360 -10.48856 39.85367 1.000 25.53409 171 LEU A CA 1
ATOM 2531 C C . LEU A 1 191 ? 79.89537 -9.36582 38.91626 1.000 24.53714 171 LEU A C 1
ATOM 2532 O O . LEU A 1 191 ? 80.63496 -8.38687 38.76495 1.000 25.56555 171 LEU A O 1
ATOM 2548 N N . SER A 1 192 ? 78.75810 -9.48117 38.26677 1.000 24.46423 172 SER A N 1
ATOM 2549 C CA A SER A 1 192 ? 78.34311 -8.37779 37.40559 0.661 25.65185 172 SER A CA 1
ATOM 2550 C CA B SER A 1 192 ? 78.31401 -8.38169 37.41164 0.339 25.67763 172 SER A CA 1
ATOM 2551 C C . SER A 1 192 ? 78.10001 -7.11955 38.24589 1.000 24.94276 172 SER A C 1
ATOM 2552 O O . SER A 1 192 ? 78.38128 -6.00978 37.80759 1.000 26.70019 172 SER A O 1
ATOM 2565 N N . GLY A 1 193 ? 77.57279 -7.27501 39.47621 1.000 26.10171 173 GLY A N 1
ATOM 2566 C CA . GLY A 1 193 ? 77.49051 -6.10339 40.35137 1.000 27.42047 173 GLY A CA 1
ATOM 2567 C C . GLY A 1 193 ? 78.85190 -5.51180 40.66685 1.000 25.68589 173 GLY A C 1
ATOM 2568 O O . GLY A 1 193 ? 79.07433 -4.30426 40.63736 1.000 25.93089 173 GLY A O 1
ATOM 2572 N N . MET A 1 194 ? 79.81024 -6.36241 41.02249 1.000 25.43530 174 MET A N 1
ATOM 2573 C CA . MET A 1 194 ? 81.15538 -5.95202 41.23253 1.000 25.87794 174 MET A CA 1
ATOM 2574 C C . MET A 1 194 ? 81.75333 -5.19868 40.05484 1.000 25.08174 174 MET A C 1
ATOM 2575 O O . MET A 1 194 ? 82.43047 -4.18034 40.23364 1.000 26.62274 174 MET A O 1
ATOM 2589 N N . TYR A 1 195 ? 81.59010 -5.76587 38.85206 1.000 25.58098 175 TYR A N 1
ATOM 2590 C CA . TYR A 1 195 ? 82.19351 -5.12934 37.69231 1.000 25.11122 175 TYR A CA 1
ATOM 2591 C C . TYR A 1 195 ? 81.55480 -3.78561 37.41734 1.000 25.06624 175 TYR A C 1
ATOM 2592 O O . TYR A 1 195 ? 82.27332 -2.88240 36.93939 1.000 27.11558 175 TYR A O 1
ATOM 2610 N N . GLY A 1 196 ? 80.30014 -3.59009 37.78567 1.000 24.43249 176 GLY A N 1
ATOM 2611 C CA . GLY A 1 196 ? 79.70844 -2.27919 37.62056 1.000 25.38530 176 GLY A CA 1
ATOM 2612 C C . GLY A 1 196 ? 80.33091 -1.28418 38.60867 1.000 25.58564 176 GLY A C 1
ATOM 2613 O O . GLY A 1 196 ? 80.81187 -0.20599 38.22754 1.000 23.98771 176 GLY A O 1
ATOM 2617 N N . LEU A 1 197 ? 80.47020 -1.71465 39.84661 1.000 23.23200 177 LEU A N 1
ATOM 2618 C CA A LEU A 1 197 ? 81.12799 -0.87764 40.84303 0.551 24.35487 177 LEU A CA 1
ATOM 2619 C CA B LEU A 1 197 ? 81.13331 -0.90550 40.85167 0.449 24.40467 177 LEU A CA 1
ATOM 2620 C C . LEU A 1 197 ? 82.55930 -0.53256 40.43157 1.000 25.46849 177 LEU A C 1
ATOM 2621 O O . LEU A 1 197 ? 82.96700 0.64236 40.47751 1.000 24.85080 177 LEU A O 1
ATOM 2650 N N . PHE A 1 198 ? 83.33111 -1.54010 39.96315 1.000 24.89601 178 PHE A N 1
ATOM 2651 C CA . PHE A 1 198 ? 84.69224 -1.27479 39.53375 1.000 24.90970 178 PHE A CA 1
ATOM 2652 C C . PHE A 1 198 ? 84.74804 -0.37166 38.27129 1.000 25.06361 178 PHE A C 1
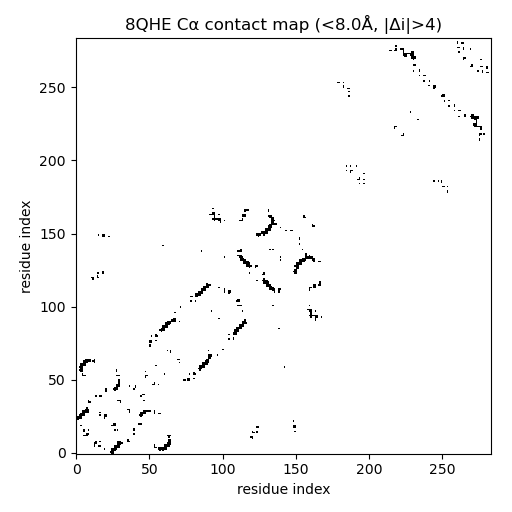ATOM 2653 O O . PHE A 1 198 ? 85.68719 0.42993 38.11256 1.000 26.84417 178 PHE A O 1
ATOM 2670 N N . SER A 1 199 ? 83.76992 -0.49134 37.38572 1.000 25.86776 179 SER A N 1
ATOM 2671 C CA . SER A 1 199 ? 83.65966 0.38504 36.21146 1.000 24.59724 179 SER A CA 1
ATOM 2672 C C . SER A 1 199 ? 83.48435 1.83266 36.65648 1.000 24.76883 179 SER A C 1
ATOM 2673 O O . SER A 1 199 ? 84.18150 2.73133 36.20663 1.000 25.45974 179 SER A O 1
ATOM 2681 N N . GLY A 1 200 ? 82.59102 2.03934 37.63509 1.000 23.72778 180 GLY A N 1
ATOM 2682 C CA . GLY A 1 200 ? 82.40470 3.37300 38.20026 1.000 25.72364 180 GLY A CA 1
ATOM 2683 C C . GLY A 1 200 ? 83.63887 3.88615 38.92365 1.000 23.28435 180 GLY A C 1
ATOM 2684 O O . GLY A 1 200 ? 84.02835 5.04031 38.76834 1.000 24.76174 180 GLY A O 1
ATOM 2688 N N . PHE A 1 201 ? 84.32707 3.03324 39.69469 1.000 25.47286 181 PHE A N 1
ATOM 2689 C CA . PHE A 1 201 ? 85.54030 3.48392 40.37252 1.000 27.42373 181 PHE A CA 1
ATOM 2690 C C . PHE A 1 201 ? 86.60940 3.92283 39.36506 1.000 26.02204 181 PHE A C 1
ATOM 2691 O O . PHE A 1 201 ? 87.26624 4.95364 39.54930 1.000 26.04246 181 PHE A O 1
ATOM 2708 N N . LEU A 1 202 ? 86.81955 3.13333 38.30916 1.000 24.78246 182 LEU A N 1
ATOM 2709 C CA . LEU A 1 202 ? 87.82134 3.46645 37.33730 1.000 24.92266 182 LEU A CA 1
ATOM 2710 C C . LEU A 1 202 ? 87.45029 4.74357 36.58001 1.000 25.47171 182 LEU A C 1
ATOM 2711 O O . LEU A 1 202 ? 88.31992 5.58427 36.32010 1.000 25.90958 182 LEU A O 1
ATOM 2727 N N . HIS A 1 203 ? 86.18979 4.86753 36.17500 1.000 25.25097 183 HIS A N 1
ATOM 2728 C CA . HIS A 1 203 ? 85.75832 6.09506 35.49713 1.000 26.18358 183 HIS A CA 1
ATOM 2729 C C . HIS A 1 203 ? 86.02016 7.30892 36.39262 1.000 23.26562 183 HIS A C 1
ATOM 2730 O O . HIS A 1 203 ? 86.58533 8.31544 35.93242 1.000 26.17421 183 HIS A O 1
ATOM 2744 N N . ALA A 1 204 ? 85.56591 7.23583 37.63002 1.000 24.56174 184 ALA A N 1
ATOM 2745 C CA . ALA A 1 204 ? 85.68283 8.33149 38.57475 1.000 25.42625 184 ALA A CA 1
ATOM 2746 C C . ALA A 1 204 ? 87.14029 8.71084 38.82532 1.000 26.31341 184 ALA A C 1
ATOM 2747 O O . ALA A 1 204 ? 87.52457 9.87274 38.74437 1.000 26.77932 184 ALA A O 1
ATOM 2754 N N . THR A 1 205 ? 87.97863 7.71393 39.07045 1.000 27.82076 185 THR A N 1
ATOM 2755 C CA . THR A 1 205 ? 89.39072 7.97372 39.35037 1.000 25.99337 185 THR A CA 1
ATOM 2756 C C . THR A 1 205 ? 90.07840 8.52826 38.12793 1.000 25.95886 185 THR A C 1
ATOM 2757 O O . THR A 1 205 ? 90.90680 9.41770 38.25033 1.000 29.21313 185 THR A O 1
ATOM 2768 N N . ALA A 1 206 ? 89.70113 8.03618 36.94343 1.000 26.20812 186 ALA A N 1
ATOM 2769 C CA . ALA A 1 206 ? 90.30731 8.55582 35.70974 1.000 27.51212 186 ALA A CA 1
ATOM 2770 C C . ALA A 1 206 ? 89.97302 10.02974 35.52424 1.000 27.75294 186 ALA A C 1
ATOM 2771 O O . ALA A 1 206 ? 90.79621 10.81538 35.06211 1.000 28.89584 186 ALA A O 1
ATOM 2778 N N . LEU A 1 207 ? 88.76465 10.44348 35.89896 1.000 27.52571 187 LEU A N 1
ATOM 2779 C CA . LEU A 1 207 ? 88.36737 11.82328 35.67648 1.000 29.16806 187 LEU A CA 1
ATOM 2780 C C . LEU A 1 207 ? 89.13049 12.77011 36.56623 1.000 30.92823 187 LEU A C 1
ATOM 2781 O O . LEU A 1 207 ? 89.49658 13.88132 36.12881 1.000 33.28615 187 LEU A O 1
ATOM 2797 N N . VAL A 1 208 ? 89.42577 12.36154 37.80024 1.000 31.14195 188 VAL A N 1
ATOM 2798 C CA . VAL A 1 208 ? 90.12145 13.24785 38.75089 1.000 29.55830 188 VAL A CA 1
ATOM 2799 C C . VAL A 1 208 ? 91.63267 13.04445 38.80676 1.000 33.35014 188 VAL A C 1
ATOM 2800 O O . VAL A 1 208 ? 92.30947 13.71443 39.61200 1.000 33.72732 188 VAL A O 1
ATOM 2813 N N A ARG A 1 209 ? 92.17923 12.14755 37.98305 0.289 32.47837 189 ARG A N 1
ATOM 2814 N N B ARG A 1 209 ? 92.18671 12.13867 37.99923 0.711 32.38768 189 ARG A N 1
ATOM 2815 C CA A ARG A 1 209 ? 93.56626 11.71285 38.13930 0.289 35.26052 189 ARG A CA 1
ATOM 2816 C CA B ARG A 1 209 ? 93.58448 11.73185 38.16810 0.711 35.32356 189 ARG A CA 1
ATOM 2817 C C A ARG A 1 209 ? 94.53573 12.88142 37.99607 0.289 33.92158 189 ARG A C 1
ATOM 2818 C C B ARG A 1 209 ? 94.52719 12.92539 38.03153 0.711 33.84153 189 ARG A C 1
ATOM 2819 O O A ARG A 1 209 ? 95.57109 12.93336 38.67966 0.289 36.38242 189 ARG A O 1
ATOM 2820 O O B ARG A 1 209 ? 95.54372 13.03164 38.74821 0.711 36.40355 189 ARG A O 1
ATOM 2861 N N . SER A 1 210 ? 94.23149 13.81622 37.10188 1.000 35.04569 190 SER A N 1
ATOM 2862 C CA . SER A 1 210 ? 95.14469 14.93109 36.84551 1.000 32.99038 190 SER A CA 1
ATOM 2863 C C . SER A 1 210 ? 95.02601 16.04261 37.87004 1.000 38.16392 190 SER A C 1
ATOM 2864 O O . SER A 1 210 ? 95.89628 16.93701 37.88322 1.000 36.72184 190 SER A O 1
ATOM 2872 N N . SER A 1 211 ? 94.03959 15.95424 38.75796 1.000 38.90002 191 SER A N 1
ATOM 2873 C CA . SER A 1 211 ? 93.72254 16.98600 39.73934 1.000 41.87996 191 SER A CA 1
ATOM 2874 C C . SER A 1 211 ? 94.03059 16.60783 41.17965 1.000 42.21758 191 SER A C 1
ATOM 2875 O O . SER A 1 211 ? 94.41909 17.47164 41.95860 1.000 47.81484 191 SER A O 1
ATOM 2883 N N . THR A 1 212 ? 93.82267 15.37067 41.56323 1.000 40.75764 192 THR A N 1
ATOM 2884 C CA . THR A 1 212 ? 93.70554 14.94114 42.95255 1.000 45.62738 192 THR A CA 1
ATOM 2885 C C . THR A 1 212 ? 94.40807 13.60200 43.02779 1.000 40.43547 192 THR A C 1
ATOM 2886 O O . THR A 1 212 ? 94.24804 12.78374 42.12978 1.000 43.38830 192 THR A O 1
ATOM 2897 N N . PRO A 1 213 ? 95.12126 13.28697 44.09614 1.000 43.89975 193 PRO A N 1
ATOM 2898 C CA . PRO A 1 213 ? 95.53821 11.88548 44.27236 1.000 43.70958 193 PRO A CA 1
ATOM 2899 C C . PRO A 1 213 ? 94.32712 10.94794 44.38328 1.000 43.16550 193 PRO A C 1
ATOM 2900 O O . PRO A 1 213 ? 93.31845 11.30985 44.98320 1.000 43.16078 193 PRO A O 1
ATOM 2911 N N . ALA A 1 214 ? 94.45462 9.71676 43.85714 1.000 42.48005 194 ALA A N 1
ATOM 2912 C CA . ALA A 1 214 ? 93.37553 8.76591 43.91922 1.000 44.69207 194 ALA A CA 1
ATOM 2913 C C . ALA A 1 214 ? 93.06912 8.43489 45.35899 1.000 42.51545 194 ALA A C 1
ATOM 2914 O O . ALA A 1 214 ? 91.91136 8.21373 45.72035 1.000 42.27991 194 ALA A O 1
ATOM 2921 N N . VAL A 1 215 ? 94.09871 8.40361 46.19774 1.000 42.41657 195 VAL A N 1
ATOM 2922 C CA . VAL A 1 215 ? 93.85644 8.07946 47.58414 1.000 41.99629 195 VAL A CA 1
ATOM 2923 C C . VAL A 1 215 ? 93.08227 9.18474 48.26129 1.000 39.86231 195 VAL A C 1
ATOM 2924 O O . VAL A 1 215 ? 92.21175 8.87989 49.12676 1.000 46.86753 195 VAL A O 1
ATOM 2937 N N . LYS A 1 216 ? 93.30342 10.43254 47.87313 1.000 44.34380 196 LYS A N 1
ATOM 2938 C CA . LYS A 1 216 ? 92.51143 11.53863 48.41821 1.000 44.99757 196 LYS A CA 1
ATOM 2939 C C . LYS A 1 216 ? 91.07109 11.49072 47.91932 1.000 43.35094 196 LYS A C 1
ATOM 2940 O O . LYS A 1 216 ? 90.11159 11.76385 48.66538 1.000 44.52908 196 LYS A O 1
ATOM 2959 N N . PHE A 1 217 ? 90.90291 11.15456 46.65626 1.000 39.95483 197 PHE A N 1
ATOM 2960 C CA . PHE A 1 217 ? 89.54304 11.10798 46.12427 1.000 36.11904 197 PHE A CA 1
ATOM 2961 C C . PHE A 1 217 ? 88.70187 9.98792 46.74796 1.000 38.98504 197 PHE A C 1
ATOM 2962 O O . PHE A 1 217 ? 87.47883 10.13756 46.93726 1.000 37.65366 197 PHE A O 1
ATOM 2979 N N . VAL A 1 218 ? 89.31164 8.85043 47.04232 1.000 38.56476 198 VAL A N 1
ATOM 2980 C CA . VAL A 1 218 ? 88.54364 7.72811 47.57286 1.000 40.33968 198 VAL A CA 1
ATOM 2981 C C . VAL A 1 218 ? 87.99121 8.04553 48.96818 1.000 36.71522 198 VAL A C 1
ATOM 2982 O O . VAL A 1 218 ? 86.97591 7.44271 49.36500 1.000 39.06192 198 VAL A O 1
ATOM 2995 N N . ASP A 1 219 ? 88.55935 9.04343 49.66736 1.000 37.49947 199 ASP A N 1
ATOM 2996 C CA . ASP A 1 219 ? 87.95002 9.50705 50.90250 1.000 38.35291 199 ASP A CA 1
ATOM 2997 C C . ASP A 1 219 ? 86.57220 10.12932 50.66452 1.000 34.92822 199 ASP A C 1
ATOM 2998 O O . ASP A 1 219 ? 85.75293 10.11108 51.62694 1.000 40.69611 199 ASP A O 1
ATOM 3007 N N . LEU A 1 220 ? 86.35177 10.74254 49.49094 1.000 37.08224 200 LEU A N 1
ATOM 3008 C CA . LEU A 1 220 ? 84.99914 11.15110 49.06536 1.000 35.57573 200 LEU A CA 1
ATOM 3009 C C . LEU A 1 220 ? 84.22744 9.97718 48.48861 1.000 36.73264 200 LEU A C 1
ATOM 3010 O O . LEU A 1 220 ? 82.99547 9.84270 48.69445 1.000 36.30405 200 LEU A O 1
ATOM 3026 N N . LEU A 1 221 ? 84.86810 9.23984 47.57822 1.000 31.51580 201 LEU A N 1
ATOM 3027 C CA . LEU A 1 221 ? 84.13245 8.22310 46.82130 1.000 31.65582 201 LEU A CA 1
ATOM 3028 C C . LEU A 1 221 ? 83.55701 7.11479 47.69938 1.000 34.92037 201 LEU A C 1
ATOM 3029 O O . LEU A 1 221 ? 82.44584 6.64907 47.45413 1.000 34.03944 201 LEU A O 1
ATOM 3045 N N . VAL A 1 222 ? 84.33867 6.56837 48.60107 1.000 35.02979 202 VAL A N 1
ATOM 3046 C CA . VAL A 1 222 ? 83.84708 5.41691 49.39057 1.000 38.03183 202 VAL A CA 1
ATOM 3047 C C . VAL A 1 222 ? 82.58241 5.71692 50.18551 1.000 38.83048 202 VAL A C 1
ATOM 3048 O O . VAL A 1 222 ? 81.61004 4.93777 50.07772 1.000 39.47894 202 VAL A O 1
ATOM 3061 N N . PRO A 1 223 ? 82.50183 6.79497 50.95222 1.000 36.84204 203 PRO A N 1
ATOM 3062 C CA . PRO A 1 223 ? 81.22555 7.09078 51.63085 1.000 39.21785 203 PRO A CA 1
ATOM 3063 C C . PRO A 1 223 ? 80.08683 7.27836 50.65257 1.000 40.12193 203 PRO A C 1
ATOM 3064 O O . PRO A 1 223 ? 78.93876 6.88673 50.92774 1.000 40.43976 203 PRO A O 1
ATOM 3075 N N . TRP A 1 224 ? 80.37455 7.90071 49.53302 1.000 37.51499 204 TRP A N 1
ATOM 3076 C CA . TRP A 1 224 ? 79.33468 8.15656 48.55224 1.000 34.59253 204 TRP A CA 1
ATOM 3077 C C . TRP A 1 224 ? 78.78585 6.84518 47.97323 1.000 36.48785 204 TRP A C 1
ATOM 3078 O O . TRP A 1 224 ? 77.57265 6.69972 47.75354 1.000 38.02768 204 TRP A O 1
ATOM 3099 N N . LEU A 1 225 ? 79.68547 5.91540 47.64833 1.000 35.53034 205 LEU A N 1
ATOM 3100 C CA . LEU A 1 225 ? 79.26323 4.60977 47.11832 1.000 37.79423 205 LEU A CA 1
ATOM 3101 C C . LEU A 1 225 ? 78.48606 3.85170 48.17141 1.000 40.28022 205 LEU A C 1
ATOM 3102 O O . LEU A 1 225 ? 77.56146 3.11218 47.83752 1.000 39.08926 205 LEU A O 1
ATOM 3118 N N . GLY A 1 226 ? 78.85045 4.02422 49.44282 1.000 41.18030 206 GLY A N 1
ATOM 3119 C CA . GLY A 1 226 ? 78.04899 3.43916 50.51336 1.000 42.20872 206 GLY A CA 1
ATOM 3120 C C . GLY A 1 226 ? 76.62153 3.96251 50.55853 1.000 41.84767 206 GLY A C 1
ATOM 3121 O O . GLY A 1 226 ? 75.66657 3.20051 50.73278 1.000 46.02297 206 GLY A O 1
ATOM 3125 N N . ALA A 1 227 ? 76.46339 5.27126 50.45685 1.000 43.56474 207 ALA A N 1
ATOM 3126 C CA . ALA A 1 227 ? 75.14074 5.87326 50.39283 1.000 43.86824 207 ALA A CA 1
ATOM 3127 C C . ALA A 1 227 ? 74.38398 5.39628 49.17176 1.000 44.13164 207 ALA A C 1
ATOM 3128 O O . ALA A 1 227 ? 73.19505 5.13832 49.25296 1.000 43.82860 207 ALA A O 1
ATOM 3135 N N . MET A 1 228 ? 75.04742 5.30669 48.01506 1.000 41.63023 208 MET A N 1
ATOM 3136 C CA . MET A 1 228 ? 74.34199 4.82463 46.83317 1.000 40.71266 208 MET A CA 1
ATOM 3137 C C . MET A 1 228 ? 74.08212 3.34154 46.86826 1.000 41.25393 208 MET A C 1
ATOM 3138 O O . MET A 1 228 ? 73.05395 2.90744 46.31588 1.000 41.33649 208 MET A O 1
ATOM 3152 N N . THR A 1 229 ? 74.87301 2.56497 47.59785 1.000 41.12027 209 THR A N 1
ATOM 3153 C CA . THR A 1 229 ? 74.57844 1.14736 47.79478 1.000 42.44853 209 THR A CA 1
ATOM 3154 C C . THR A 1 229 ? 73.32460 0.98204 48.65080 1.000 48.85781 209 THR A C 1
ATOM 3155 O O . THR A 1 229 ? 72.50454 0.07047 48.44437 1.000 44.97928 209 THR A O 1
ATOM 3166 N N . GLU A 1 230 ? 73.14515 1.89060 49.59538 1.000 45.02270 210 GLU A N 1
ATOM 3167 C CA . GLU A 1 230 ? 71.89851 1.90945 50.37334 1.000 44.55537 210 GLU A CA 1
ATOM 3168 C C . GLU A 1 230 ? 70.68907 2.27276 49.50639 1.000 48.88921 210 GLU A C 1
ATOM 3169 O O . GLU A 1 230 ? 69.61380 1.69713 49.67449 1.000 52.13985 210 GLU A O 1
ATOM 3181 N N . TYR A 1 231 ? 70.83091 3.23823 48.58881 1.000 47.47537 211 TYR A N 1
ATOM 3182 C CA . TYR A 1 231 ? 69.73542 3.57583 47.67080 1.000 48.35952 211 TYR A CA 1
ATOM 3183 C C . TYR A 1 231 ? 69.30239 2.32516 46.90496 1.000 51.76970 211 TYR A C 1
ATOM 3184 O O . TYR A 1 231 ? 68.12329 2.26028 46.50813 1.000 48.11201 211 TYR A O 1
ATOM 3202 N N . THR A 1 232 ? 70.15218 1.25058 46.81176 1.000 52.85766 212 THR A N 1
ATOM 3203 C CA . THR A 1 232 ? 69.75005 0.05022 46.02106 1.000 53.21253 212 THR A CA 1
ATOM 3204 C C . THR A 1 232 ? 68.69086 -0.82831 46.69720 1.000 55.36165 212 THR A C 1
ATOM 3205 O O . THR A 1 232 ? 67.94036 -1.53767 45.99498 1.000 46.31706 212 THR A O 1
ATOM 3216 N N . LYS A 1 233 ? 68.63336 -0.82899 48.03209 1.000 55.68185 213 LYS A N 1
ATOM 3217 C CA . LYS A 1 233 ? 67.70649 -1.70159 48.74246 1.000 58.28482 213 LYS A CA 1
ATOM 3218 C C . LYS A 1 233 ? 66.27775 -1.28843 48.42806 1.000 57.47682 213 LYS A C 1
ATOM 3219 O O . LYS A 1 233 ? 65.41910 -2.13867 48.18200 1.000 54.42086 213 LYS A O 1
ATOM 3238 N N . GLY A 1 234 ? 66.02991 0.02072 48.35060 1.000 54.96203 214 GLY A N 1
ATOM 3239 C CA . GLY A 1 234 ? 64.70513 0.47752 47.99249 1.000 57.22811 214 GLY A CA 1
ATOM 3240 C C . GLY A 1 234 ? 64.41878 0.33678 46.51994 1.000 53.85381 214 GLY A C 1
ATOM 3241 O O . GLY A 1 234 ? 63.25822 0.15780 46.13274 1.000 51.08346 214 GLY A O 1
ATOM 3245 N N . MET A 1 235 ? 65.46688 0.42363 45.68387 1.000 51.22326 215 MET A N 1
ATOM 3246 C CA . MET A 1 235 ? 65.34149 0.14320 44.25960 1.000 49.17178 215 MET A CA 1
ATOM 3247 C C . MET A 1 235 ? 64.87743 -1.28999 44.04611 1.000 48.14590 215 MET A C 1
ATOM 3248 O O . MET A 1 235 ? 64.03640 -1.55436 43.15917 1.000 44.94513 215 MET A O 1
ATOM 3262 N N . ALA A 1 236 ? 65.37223 -2.23154 44.87055 1.000 44.20371 216 ALA A N 1
ATOM 3263 C CA . ALA A 1 236 ? 64.94223 -3.61736 44.75300 1.000 44.30367 216 ALA A CA 1
ATOM 3264 C C . ALA A 1 236 ? 63.45879 -3.73104 45.07785 1.000 45.60132 216 ALA A C 1
ATOM 3265 O O . ALA A 1 236 ? 62.72541 -4.48660 44.43611 1.000 47.24081 216 ALA A O 1
ATOM 3272 N N . LYS A 1 237 ? 63.03358 -2.96783 46.08960 1.000 49.83770 217 LYS A N 1
ATOM 3273 C CA . LYS A 1 237 ? 61.61083 -2.86960 46.44255 1.000 49.54835 217 LYS A CA 1
ATOM 3274 C C . LYS A 1 237 ? 60.78080 -2.35423 45.27213 1.000 51.77571 217 LYS A C 1
ATOM 3275 O O . LYS A 1 237 ? 59.75807 -2.94537 44.91280 1.000 53.62499 217 LYS A O 1
ATOM 3294 N N . GLN A 1 238 ? 61.18883 -1.23238 44.67433 1.000 48.74674 218 GLN A N 1
ATOM 3295 C CA . GLN A 1 238 ? 60.44313 -0.69922 43.54607 1.000 50.03105 218 GLN A CA 1
ATOM 3296 C C . GLN A 1 238 ? 60.35503 -1.71959 42.41729 1.000 52.53081 218 GLN A C 1
ATOM 3297 O O . GLN A 1 238 ? 59.29979 -1.86394 41.78765 1.000 54.26763 218 GLN A O 1
ATOM 3311 N N . ILE A 1 239 ? 61.46694 -2.41715 42.13492 1.000 46.13971 219 ILE A N 1
ATOM 3312 C CA . ILE A 1 239 ? 61.48302 -3.45944 41.09461 1.000 48.95095 219 ILE A CA 1
ATOM 3313 C C . ILE A 1 239 ? 60.48330 -4.59497 41.39967 1.000 51.08903 219 ILE A C 1
ATOM 3314 O O . ILE A 1 239 ? 59.78861 -5.07260 40.49367 1.000 53.42300 219 ILE A O 1
ATOM 3330 N N . ASP A 1 240 ? 60.47042 -5.11902 42.63354 1.000 51.31328 220 ASP A N 1
ATOM 3331 C CA . ASP A 1 240 ? 59.59231 -6.24516 42.97436 1.000 55.26111 220 ASP A CA 1
ATOM 3332 C C . ASP A 1 240 ? 58.13812 -5.81256 42.96499 1.000 62.37682 220 ASP A C 1
ATOM 3333 O O . ASP A 1 240 ? 57.24952 -6.65990 42.89741 1.000 62.20477 220 ASP A O 1
ATOM 3342 N N . GLU A 1 241 ? 57.87912 -4.51131 43.00145 1.000 57.62506 221 GLU A N 1
ATOM 3343 C CA . GLU A 1 241 ? 56.52194 -4.00073 43.00428 1.000 58.66433 221 GLU A CA 1
ATOM 3344 C C . GLU A 1 241 ? 56.07341 -3.38782 41.67777 1.000 63.25399 221 GLU A C 1
ATOM 3345 O O . GLU A 1 241 ? 54.87372 -3.10604 41.52683 1.000 64.26695 221 GLU A O 1
ATOM 3357 N N . GLY A 1 242 ? 56.95788 -3.19647 40.71326 1.000 61.37070 222 GLY A N 1
ATOM 3358 C CA . GLY A 1 242 ? 56.61139 -2.52193 39.47247 1.000 63.10795 222 GLY A CA 1
ATOM 3359 C C . GLY A 1 242 ? 56.20273 -1.06934 39.59501 1.000 64.02305 222 GLY A C 1
ATOM 3360 O O . GLY A 1 242 ? 55.46884 -0.57210 38.73206 1.000 65.20604 222 GLY A O 1
ATOM 3364 N N . ASN A 1 243 ? 56.69871 -0.35354 40.60977 1.000 65.91500 223 ASN A N 1
ATOM 3365 C CA . ASN A 1 243 ? 56.27825 1.01674 40.91674 1.000 70.60754 223 ASN A CA 1
ATOM 3366 C C . ASN A 1 243 ? 57.45220 2.00435 40.85204 1.000 59.98110 223 ASN A C 1
ATOM 3367 O O . ASN A 1 243 ? 58.25210 2.10852 41.77697 1.000 62.65545 223 ASN A O 1
ATOM 3378 N N . TYR A 1 244 ? 57.53186 2.77520 39.76997 1.000 56.63096 224 TYR A N 1
ATOM 3379 C CA . TYR A 1 244 ? 58.73697 3.52634 39.41348 1.000 58.56664 224 TYR A CA 1
ATOM 3380 C C . TYR A 1 244 ? 58.54716 5.03053 39.55759 1.000 55.48699 224 TYR A C 1
ATOM 3381 O O . TYR A 1 244 ? 59.43173 5.80973 39.15067 1.000 55.00137 224 TYR A O 1
ATOM 3399 N N . ALA A 1 245 ? 57.41990 5.45548 40.14101 1.000 59.14010 225 ALA A N 1
ATOM 3400 C CA . ALA A 1 245 ? 57.12394 6.87245 40.35791 1.000 61.12519 225 ALA A CA 1
ATOM 3401 C C . ALA A 1 245 ? 58.25858 7.58362 41.09383 1.000 62.25091 225 ALA A C 1
ATOM 3402 O O . ALA A 1 245 ? 58.68148 7.14055 42.16849 1.000 62.78930 225 ALA A O 1
ATOM 3409 N N . SER A 1 246 ? 58.72333 8.71360 40.53245 1.000 51.74750 226 SER A N 1
ATOM 3410 C CA . SER A 1 246 ? 59.94131 9.34627 41.06866 1.000 55.91000 226 SER A CA 1
ATOM 3411 C C . SER A 1 246 ? 59.76963 9.80014 42.50783 1.000 60.92377 226 SER A C 1
ATOM 3412 O O . SER A 1 246 ? 58.75419 10.39529 42.88365 1.000 60.42614 226 SER A O 1
ATOM 3420 N N . GLU A 1 247 ? 60.77826 9.51586 43.32024 1.000 69.69112 227 GLU A N 1
ATOM 3421 C CA . GLU A 1 247 ? 60.88892 10.05621 44.66887 1.000 79.13669 227 GLU A CA 1
ATOM 3422 C C . GLU A 1 247 ? 61.84444 11.25757 44.72981 1.000 70.06047 227 GLU A C 1
ATOM 3423 O O . GLU A 1 247 ? 62.34036 11.58785 45.81081 1.000 71.25570 227 GLU A O 1
ATOM 3435 N N . GLY A 1 248 ? 62.13044 11.89766 43.58395 1.000 57.67374 228 GLY A N 1
ATOM 3436 C CA . GLY A 1 248 ? 62.89620 13.13248 43.59357 1.000 47.74784 228 GLY A CA 1
ATOM 3437 C C . GLY A 1 248 ? 64.04307 13.25951 42.59885 1.000 44.28615 228 GLY A C 1
ATOM 3438 O O . GLY A 1 248 ? 64.70711 14.29671 42.63922 1.000 36.60397 228 GLY A O 1
ATOM 3442 N N . SER A 1 249 ? 64.33306 12.22259 41.75238 1.000 39.05838 229 SER A N 1
ATOM 3443 C CA . SER A 1 249 ? 65.53099 12.15204 40.89580 1.000 37.49654 229 SER A CA 1
ATOM 3444 C C . SER A 1 249 ? 65.10716 11.59022 39.52516 1.000 40.16617 229 SER A C 1
ATOM 3445 O O . SER A 1 249 ? 65.39674 10.42038 39.22311 1.000 41.28980 229 SER A O 1
ATOM 3453 N N . ASN A 1 250 ? 64.51082 12.43872 38.66896 1.000 41.38371 230 ASN A N 1
ATOM 3454 C CA . ASN A 1 250 ? 63.86579 11.95548 37.43603 1.000 42.21551 230 ASN A CA 1
ATOM 3455 C C . ASN A 1 250 ? 64.87469 11.71773 36.31160 1.000 36.78296 230 ASN A C 1
ATOM 3456 O O . ASN A 1 250 ? 65.99882 12.21623 36.30574 1.000 35.42023 230 ASN A O 1
ATOM 3467 N N . LEU A 1 251 ? 64.45691 10.83259 35.36255 1.000 34.73256 231 LEU A N 1
ATOM 3468 C CA . LEU A 1 251 ? 65.40212 10.37746 34.36934 1.000 33.82778 231 LEU A CA 1
ATOM 3469 C C . LEU A 1 251 ? 65.77252 11.46091 33.39870 1.000 30.78326 231 LEU A C 1
ATOM 3470 O O . LEU A 1 251 ? 66.87589 11.42368 32.82983 1.000 30.59216 231 LEU A O 1
ATOM 3486 N N . GLY A 1 252 ? 64.83311 12.37156 33.10585 1.000 32.71600 232 GLY A N 1
ATOM 3487 C CA . GLY A 1 252 ? 65.19968 13.46693 32.23573 1.000 35.48454 232 GLY A CA 1
ATOM 3488 C C . GLY A 1 252 ? 66.37833 14.23967 32.79156 1.000 30.74717 232 GLY A C 1
ATOM 3489 O O . GLY A 1 252 ? 67.32658 14.62795 32.06130 1.000 32.58009 232 GLY A O 1
ATOM 3493 N N . MET A 1 253 ? 66.31635 14.53753 34.07545 1.000 30.92750 233 MET A N 1
ATOM 3494 C CA . MET A 1 253 ? 67.37115 15.30153 34.72043 1.000 29.57121 233 MET A CA 1
ATOM 3495 C C . MET A 1 253 ? 68.65096 14.44789 34.76844 1.000 28.74148 233 MET A C 1
ATOM 3496 O O . MET A 1 253 ? 69.76654 14.93675 34.58765 1.000 28.56369 233 MET A O 1
ATOM 3510 N N . GLN A 1 254 ? 68.49047 13.14547 34.98149 1.000 29.05696 234 GLN A N 1
ATOM 3511 C CA . GLN A 1 254 ? 69.66280 12.27551 35.02543 1.000 28.81484 234 GLN A CA 1
ATOM 3512 C C . GLN A 1 254 ? 70.32757 12.14319 33.67300 1.000 27.46059 234 GLN A C 1
ATOM 3513 O O . GLN A 1 254 ? 71.53088 12.03541 33.60356 1.000 28.16433 234 GLN A O 1
ATOM 3527 N N . LEU A 1 255 ? 69.55632 12.16934 32.55256 1.000 27.64443 235 LEU A N 1
ATOM 3528 C CA . LEU A 1 255 ? 70.18477 12.06874 31.24427 1.000 28.99764 235 LEU A CA 1
ATOM 3529 C C . LEU A 1 255 ? 71.04714 13.29208 30.95884 1.000 26.76327 235 LEU A C 1
ATOM 3530 O O . LEU A 1 255 ? 72.08470 13.18172 30.29647 1.000 29.57040 235 LEU A O 1
ATOM 3546 N N . VAL A 1 256 ? 70.61390 14.44352 31.40618 1.000 28.82528 236 VAL A N 1
ATOM 3547 C CA . VAL A 1 256 ? 71.44556 15.64675 31.31407 1.000 27.45290 236 VAL A CA 1
ATOM 3548 C C . VAL A 1 256 ? 72.73258 15.46649 32.08926 1.000 27.54534 236 VAL A C 1
ATOM 3549 O O . VAL A 1 256 ? 73.81464 15.77257 31.58151 1.000 28.24594 236 VAL A O 1
ATOM 3562 N N . ALA A 1 257 ? 72.63589 14.98851 33.33973 1.000 28.10938 237 ALA A N 1
ATOM 3563 C CA . ALA A 1 257 ? 73.81480 14.75139 34.15480 1.000 27.27935 237 ALA A CA 1
ATOM 3564 C C . ALA A 1 257 ? 74.77164 13.76591 33.49822 1.000 27.63977 237 ALA A C 1
ATOM 3565 O O . ALA A 1 257 ? 75.97016 14.03444 33.39566 1.000 26.72736 237 ALA A O 1
ATOM 3572 N N . ILE A 1 258 ? 74.24494 12.66393 32.99542 1.000 26.44193 238 ILE A N 1
ATOM 3573 C CA . ILE A 1 258 ? 75.08361 11.70180 32.30243 1.000 27.68201 238 ILE A CA 1
ATOM 3574 C C . ILE A 1 258 ? 75.77099 12.33231 31.08575 1.000 26.53592 238 ILE A C 1
ATOM 3575 O O . ILE A 1 258 ? 76.94193 12.02872 30.81808 1.000 26.85567 238 ILE A O 1
ATOM 3591 N N . GLN A 1 259 ? 75.05709 13.14510 30.30909 1.000 28.55513 239 GLN A N 1
ATOM 3592 C CA . GLN A 1 259 ? 75.69752 13.78401 29.16451 1.000 28.22964 239 GLN A CA 1
ATOM 3593 C C . GLN A 1 259 ? 76.79199 14.72272 29.64471 1.000 26.30917 239 GLN A C 1
ATOM 3594 O O . GLN A 1 259 ? 77.85455 14.78097 29.01586 1.000 29.73833 239 GLN A O 1
ATOM 3608 N N . ASN A 1 260 ? 76.60230 15.36059 30.79301 1.000 26.69638 240 ASN A N 1
ATOM 3609 C CA . ASN A 1 260 ? 77.66073 16.20308 31.32118 1.000 26.53251 240 ASN A CA 1
ATOM 3610 C C . ASN A 1 260 ? 78.87619 15.35462 31.71049 1.000 26.81999 240 ASN A C 1
ATOM 3611 O O . ASN A 1 260 ? 80.02486 15.77217 31.45277 1.000 30.18758 240 ASN A O 1
ATOM 3622 N N . ILE A 1 261 ? 78.63833 14.15462 32.21092 1.000 26.94804 241 ILE A N 1
ATOM 3623 C CA . ILE A 1 261 ? 79.75286 13.23810 32.50844 1.000 27.22006 241 ILE A CA 1
ATOM 3624 C C . ILE A 1 261 ? 80.46280 12.86758 31.21687 1.000 27.99425 241 ILE A C 1
ATOM 3625 O O . ILE A 1 261 ? 81.70056 12.90101 31.13117 1.000 27.99306 241 ILE A O 1
ATOM 3641 N N . ILE A 1 262 ? 79.69229 12.55919 30.15875 1.000 27.15610 242 ILE A N 1
ATOM 3642 C CA . ILE A 1 262 ? 80.30502 12.18776 28.88481 1.000 29.03190 242 ILE A CA 1
ATOM 3643 C C . ILE A 1 262 ? 81.13650 13.31951 28.33102 1.000 31.52510 242 ILE A C 1
ATOM 3644 O O . ILE A 1 262 ? 82.28066 13.10763 27.88109 1.000 29.99411 242 ILE A O 1
ATOM 3660 N N . ASP A 1 263 ? 80.60596 14.53805 28.38781 1.000 29.43834 243 ASP A N 1
ATOM 3661 C CA . ASP A 1 263 ? 81.29563 15.68430 27.82583 1.000 34.44250 243 ASP A CA 1
ATOM 3662 C C . ASP A 1 263 ? 82.53348 16.02279 28.65605 1.000 30.39467 243 ASP A C 1
ATOM 3663 O O . ASP A 1 263 ? 83.56981 16.42705 28.08045 1.000 33.74083 243 ASP A O 1
ATOM 3672 N N . ALA A 1 264 ? 82.42737 15.99370 29.98423 1.000 29.38611 244 ALA A N 1
ATOM 3673 C CA . ALA A 1 264 ? 83.59233 16.27922 30.82885 1.000 28.73878 244 ALA A CA 1
ATOM 3674 C C . ALA A 1 264 ? 84.67714 15.23955 30.60936 1.000 32.49526 244 ALA A C 1
ATOM 3675 O O . ALA A 1 264 ? 85.87736 15.59314 30.60527 1.000 34.17342 244 ALA A O 1
ATOM 3682 N N . SER A 1 265 ? 84.28154 13.99421 30.37432 1.000 31.75805 245 SER A N 1
ATOM 3683 C CA . SER A 1 265 ? 85.24774 12.93923 30.07210 1.000 28.86795 245 SER A CA 1
ATOM 3684 C C . SER A 1 265 ? 86.01602 13.26760 28.80577 1.000 29.66036 245 SER A C 1
ATOM 3685 O O . SER A 1 265 ? 87.25320 13.20709 28.78060 1.000 32.36502 245 SER A O 1
ATOM 3693 N N . ALA A 1 266 ? 85.29852 13.62882 27.73955 1.000 29.89064 246 ALA A N 1
ATOM 3694 C CA . ALA A 1 266 ? 85.99357 13.96278 26.50671 1.000 31.61702 246 ALA A CA 1
ATOM 3695 C C . ALA A 1 266 ? 86.96982 15.11459 26.67560 1.000 31.51049 246 ALA A C 1
ATOM 3696 O O . ALA A 1 266 ? 88.04114 15.11648 26.06272 1.000 33.14814 246 ALA A O 1
ATOM 3703 N N . ALA A 1 267 ? 86.60071 16.11628 27.44310 1.000 31.00559 247 ALA A N 1
ATOM 3704 C CA . ALA A 1 267 ? 87.43700 17.27597 27.59872 1.000 33.55248 247 ALA A CA 1
ATOM 3705 C C . ALA A 1 267 ? 88.75224 16.90392 28.26334 1.000 34.40849 247 ALA A C 1
ATOM 3706 O O . ALA A 1 267 ? 89.72352 17.64956 28.12705 1.000 39.21898 247 ALA A O 1
ATOM 3713 N N . GLN A 1 268 ? 88.75820 15.82446 28.99556 1.000 33.64843 248 GLN A N 1
ATOM 3714 C CA . GLN A 1 268 ? 89.92328 15.39252 29.75931 1.000 38.08354 248 GLN A CA 1
A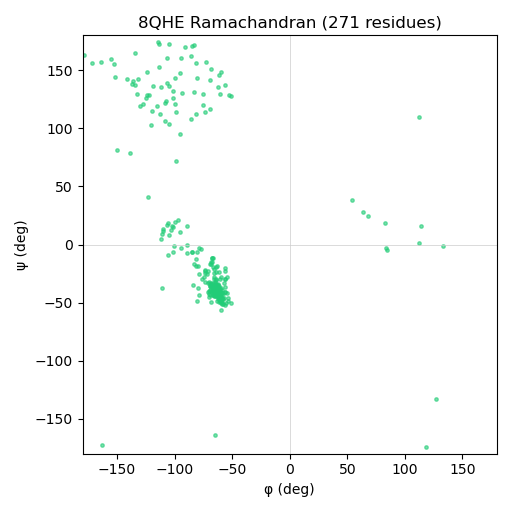TOM 3715 C C . GLN A 1 268 ? 90.59948 14.22110 29.07929 1.000 34.64393 248 GLN A C 1
ATOM 3716 O O . GLN A 1 268 ? 91.47674 13.60093 29.67281 1.000 34.32168 248 GLN A O 1
ATOM 3730 N N . GLN A 1 269 ? 90.16110 13.88780 27.86905 1.000 33.16602 249 GLN A N 1
ATOM 3731 C CA . GLN A 1 269 ? 90.65349 12.71676 27.13978 1.000 36.52732 249 GLN A CA 1
ATOM 3732 C C . GLN A 1 269 ? 90.54183 11.43397 27.95132 1.000 36.85441 249 GLN A C 1
ATOM 3733 O O . GLN A 1 269 ? 91.34929 10.51163 27.83042 1.000 38.50694 249 GLN A O 1
ATOM 3747 N N . VAL A 1 270 ? 89.45126 11.30422 28.69906 1.000 31.61924 250 VAL A N 1
ATOM 3748 C CA . VAL A 1 270 ? 89.10226 10.08898 29.39838 1.000 30.67156 250 VAL A CA 1
ATOM 3749 C C . VAL A 1 270 ? 87.94839 9.44426 28.65315 1.000 32.63717 250 VAL A C 1
ATOM 3750 O O . VAL A 1 270 ? 87.05740 10.15098 28.16115 1.000 32.12007 250 VAL A O 1
ATOM 3763 N N . SER A 1 271 ? 87.98438 8.14766 28.52166 1.000 32.91092 251 SER A N 1
ATOM 3764 C CA . SER A 1 271 ? 86.91126 7.46833 27.80290 1.000 32.22955 251 SER A CA 1
ATOM 3765 C C . SER A 1 271 ? 85.62421 7.54969 28.62724 1.000 30.38959 251 SER A C 1
ATOM 3766 O O . SER A 1 271 ? 85.64775 7.42426 29.84356 1.000 33.21519 251 SER A O 1
ATOM 3774 N N . ALA A 1 272 ? 84.48289 7.74374 27.94338 1.000 33.65933 252 ALA A N 1
ATOM 3775 C CA . ALA A 1 272 ? 83.21487 7.67136 28.66079 1.000 31.91990 252 ALA A CA 1
ATOM 3776 C C . ALA A 1 272 ? 82.44274 6.36694 28.36531 1.000 32.79377 252 ALA A C 1
ATOM 3777 O O . ALA A 1 272 ? 81.29335 6.23056 28.80147 1.000 31.00143 252 ALA A O 1
ATOM 3784 N N . ASP A 1 273 ? 83.13551 5.34920 27.84743 1.000 32.09066 253 ASP A N 1
ATOM 3785 C CA . ASP A 1 273 ? 82.45824 4.14926 27.41561 1.000 33.05902 253 ASP A CA 1
ATOM 3786 C C . ASP A 1 273 ? 81.80116 3.44194 28.58809 1.000 31.22105 253 ASP A C 1
ATOM 3787 O O . ASP A 1 273 ? 80.75086 2.81328 28.42256 1.000 33.59554 253 ASP A O 1
ATOM 3796 N N . PHE A 1 274 ? 82.35966 3.57115 29.80745 1.000 27.91561 254 PHE A N 1
ATOM 3797 C CA . PHE A 1 274 ? 81.72783 2.88076 30.94110 1.000 28.27407 254 PHE A CA 1
ATOM 3798 C C . PHE A 1 274 ? 80.26273 3.27392 31.13095 1.000 30.24626 254 PHE A C 1
ATOM 3799 O O . PHE A 1 274 ? 79.48445 2.49904 31.70493 1.000 29.18998 254 PHE A O 1
ATOM 3816 N N . ILE A 1 275 ? 79.89015 4.53082 30.83315 1.000 29.54816 255 ILE A N 1
ATOM 3817 C CA . ILE A 1 275 ? 78.54650 5.03532 31.13358 1.000 26.86288 255 ILE A CA 1
ATOM 3818 C C . ILE A 1 275 ? 77.61845 5.06499 29.91018 1.000 27.20345 255 ILE A C 1
ATOM 3819 O O . ILE A 1 275 ? 76.41362 5.34363 30.07864 1.000 29.09873 255 ILE A O 1
ATOM 3835 N N . ARG A 1 276 ? 78.12851 4.76886 28.73456 1.000 30.28802 256 ARG A N 1
ATOM 3836 C CA . ARG A 1 276 ? 77.27492 4.77022 27.53484 1.000 32.18881 256 ARG A CA 1
ATOM 3837 C C . ARG A 1 276 ? 76.17679 3.73052 27.61438 1.000 31.22818 256 ARG A C 1
ATOM 3838 O O . ARG A 1 276 ? 75.06002 4.01411 27.14612 1.000 33.31829 256 ARG A O 1
ATOM 3859 N N . PRO A 1 277 ? 76.39613 2.54105 28.17848 1.000 30.50622 257 PRO A N 1
ATOM 3860 C CA . PRO A 1 277 ? 75.26100 1.59922 28.29236 1.000 32.87503 257 PRO A CA 1
ATOM 3861 C C . PRO A 1 277 ? 74.13194 2.16579 29.09686 1.000 31.70177 257 PRO A C 1
ATOM 3862 O O . PRO A 1 277 ? 72.97039 2.15505 28.65054 1.000 32.53191 257 PRO A O 1
ATOM 3873 N N . MET A 1 278 ? 74.45210 2.73820 30.25154 1.000 30.25409 258 MET A N 1
ATOM 3874 C CA . MET A 1 278 ? 73.43490 3.35322 31.08640 1.000 29.15192 258 MET A CA 1
ATOM 3875 C C . MET A 1 278 ? 72.70552 4.47591 30.35025 1.000 30.52959 258 MET A C 1
ATOM 3876 O 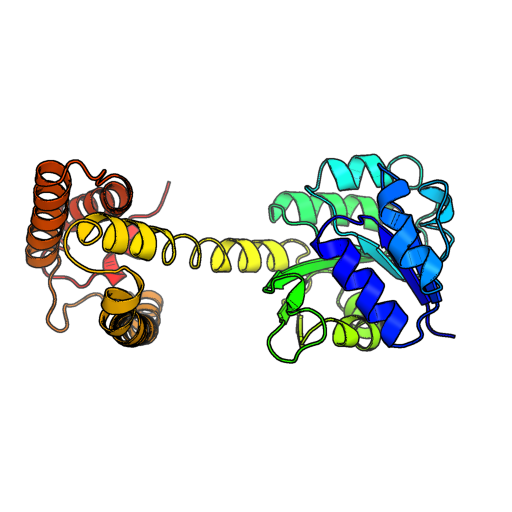O . MET A 1 278 ? 71.46921 4.58687 30.42892 1.000 33.30675 258 MET A O 1
ATOM 3890 N N . LYS A 1 279 ? 73.45127 5.30925 29.60453 1.000 30.74128 259 LYS A N 1
ATOM 3891 C CA . LYS A 1 279 ? 72.77609 6.37450 28.83381 1.000 31.34723 259 LYS A CA 1
ATOM 3892 C C . LYS A 1 279 ? 71.79505 5.79150 27.82441 1.000 34.38351 259 LYS A C 1
ATOM 3893 O O . LYS A 1 279 ? 70.66335 6.30668 27.67178 1.000 36.61494 259 LYS A O 1
ATOM 3912 N N . GLU A 1 280 ? 72.20229 4.73833 27.12274 1.000 35.10862 260 GLU A N 1
ATOM 3913 C CA . GLU A 1 280 ? 71.35824 4.10448 26.10400 1.000 39.40750 260 GLU A CA 1
ATOM 3914 C C . GLU A 1 280 ? 70.12233 3.46303 26.73177 1.000 37.69047 260 GLU A C 1
ATOM 3915 O O . GLU A 1 280 ? 68.99472 3.62758 26.21565 1.000 40.05267 260 GLU A O 1
ATOM 3927 N N . PHE A 1 281 ? 70.28375 2.75639 27.84001 1.000 33.55686 261 PHE A N 1
ATOM 3928 C CA . PHE A 1 281 ? 69.11535 2.20902 28.50419 1.000 31.00484 261 PHE A CA 1
ATOM 3929 C C . PHE A 1 281 ? 68.20228 3.30502 29.04666 1.000 36.32996 261 PHE A C 1
ATOM 3930 O O . PHE A 1 281 ? 66.97966 3.18122 28.96343 1.000 37.19826 261 PHE A O 1
ATOM 3947 N N . MET A 1 282 ? 68.77070 4.39629 29.58667 1.000 33.19250 262 MET A N 1
ATOM 3948 C CA . MET A 1 282 ? 67.95410 5.46511 30.10086 1.000 36.19430 262 MET A CA 1
ATOM 3949 C C . MET A 1 282 ? 67.21257 6.17226 28.96530 1.000 37.59776 262 MET A C 1
ATOM 3950 O O . MET A 1 282 ? 66.04107 6.51992 29.10126 1.000 37.01326 262 MET A O 1
ATOM 3964 N N . GLU A 1 283 ? 67.88383 6.38771 27.82842 1.000 39.60980 263 GLU A N 1
ATOM 3965 C CA . GLU A 1 283 ? 67.21482 6.99257 26.67658 1.000 43.97236 263 GLU A CA 1
ATOM 3966 C C . GLU A 1 283 ? 66.05142 6.13818 26.20973 1.000 46.19705 263 GLU A C 1
ATOM 3967 O O . GLU A 1 283 ? 64.97219 6.65756 25.89306 1.000 46.22150 263 GLU A O 1
ATOM 3979 N N . LYS A 1 284 ? 66.23778 4.81638 26.16867 1.000 44.11009 264 LYS A N 1
ATOM 3980 C CA . LYS A 1 284 ? 65.14916 3.94012 25.74528 1.000 45.82892 264 LYS A CA 1
ATOM 3981 C C . LYS A 1 284 ? 63.96434 4.06709 26.70141 1.000 47.14062 264 LYS A C 1
ATOM 3982 O O . LYS A 1 284 ? 62.80154 4.14087 26.27207 1.000 50.84906 264 LYS A O 1
ATOM 4001 N N . ALA A 1 285 ? 64.23888 4.09423 28.00910 1.000 44.28668 265 ALA A N 1
ATOM 4002 C CA . ALA A 1 285 ? 63.15331 4.17392 28.97214 1.000 40.81760 265 ALA A CA 1
ATOM 4003 C C . ALA A 1 285 ? 62.43046 5.51007 28.85763 1.000 48.81321 265 ALA A C 1
ATOM 4004 O O . ALA A 1 285 ? 61.19674 5.57751 29.00205 1.000 49.04750 265 ALA A O 1
ATOM 4011 N N . VAL A 1 286 ? 63.17820 6.58753 28.59259 1.000 44.81500 266 VAL A N 1
ATOM 4012 C CA . VAL A 1 286 ? 62.55056 7.90974 28.46436 1.000 50.20415 266 VAL A CA 1
ATOM 4013 C C . VAL A 1 286 ? 61.65604 7.93355 27.21956 1.000 52.11576 266 VAL A C 1
ATOM 4014 O O . VAL A 1 286 ? 60.54409 8.50485 27.22613 1.000 51.76716 266 VAL A O 1
ATOM 4027 N N . VAL A 1 287 ? 62.11757 7.30413 26.13582 1.000 49.99326 267 VAL A N 1
ATOM 4028 C CA . VAL A 1 287 ? 61.30868 7.23846 24.91021 1.000 50.83744 267 VAL A CA 1
ATOM 4029 C C . VAL A 1 287 ? 60.01822 6.49979 25.18923 1.000 53.46018 267 VAL A C 1
ATOM 4030 O O . VAL A 1 287 ? 58.96289 6.81696 24.62143 1.000 49.80928 267 VAL A O 1
ATOM 4043 N N . ALA A 1 288 ? 60.08920 5.46870 26.01630 1.000 50.24427 268 ALA A N 1
ATOM 4044 C CA . ALA A 1 288 ? 58.94782 4.66112 26.40482 1.000 51.55531 268 ALA A CA 1
ATOM 4045 C C . ALA A 1 288 ? 58.05489 5.32861 27.44117 1.000 55.10583 268 ALA A C 1
ATOM 4046 O O . ALA A 1 288 ? 57.04264 4.75373 27.80857 1.000 59.10905 268 ALA A O 1
ATOM 4048 N N . GLY A 1 289 ? 58.39999 6.49667 27.95470 1.000 54.63193 269 GLY A N 1
ATOM 4049 C CA . GLY A 1 289 ? 57.50051 7.24521 28.81126 1.000 60.70962 269 GLY A CA 1
ATOM 4050 C C . GLY A 1 289 ? 57.94555 7.41610 30.25172 1.000 65.61682 269 GLY A C 1
ATOM 4051 O O . GLY A 1 289 ? 57.10708 7.80642 31.11007 1.000 60.50377 269 GLY A O 1
ATOM 4054 N N . HIS A 1 290 ? 59.21806 7.17785 30.54650 1.000 56.21450 270 HIS A N 1
ATOM 4055 C CA . HIS A 1 290 ? 59.70608 7.17440 31.91520 1.000 58.68160 270 HIS A CA 1
ATOM 4056 C C . HIS A 1 290 ? 60.54944 8.39823 32.25011 1.000 57.48993 270 HIS A C 1
ATOM 4057 O O . HIS A 1 290 ? 61.29911 8.37438 33.22830 1.000 52.61574 270 HIS A O 1
ATOM 4071 N N . GLY A 1 291 ? 60.48105 9.46012 31.44899 1.000 51.79544 271 GLY A N 1
ATOM 4072 C CA . GLY A 1 291 ? 61.26544 10.64296 31.76523 1.000 53.93311 271 GLY A CA 1
ATOM 4073 C C . GLY A 1 291 ? 61.00816 11.16013 33.16908 1.000 55.88936 271 GLY A C 1
ATOM 4074 O O . GLY A 1 291 ? 61.89532 11.78310 33.79260 1.000 49.02522 271 GLY A O 1
ATOM 4078 N N . GLY A 1 292 ? 59.79751 10.90926 33.69768 1.000 55.15709 272 GLY A N 1
ATOM 4079 C CA . GLY A 1 292 ? 59.44558 11.35613 35.03275 1.000 57.12350 272 GLY A CA 1
ATOM 4080 C C . GLY A 1 292 ? 59.50446 10.24422 36.06815 1.000 57.26155 272 GLY A C 1
ATOM 4081 O O . GLY A 1 292 ? 59.02208 10.40280 37.19005 1.000 56.04002 272 GLY A O 1
ATOM 4085 N N . ASP A 1 293 ? 60.15335 9.13778 35.74087 1.000 53.15566 273 ASP A N 1
ATOM 4086 C CA . ASP A 1 293 ? 60.28923 8.01526 36.66050 1.000 53.51202 273 ASP A CA 1
ATOM 4087 C C . ASP A 1 293 ? 61.70664 7.92039 37.26271 1.000 50.41849 273 ASP A C 1
ATOM 4088 O O . ASP A 1 293 ? 62.64380 8.68137 36.90878 1.000 46.67440 273 ASP A O 1
ATOM 4097 N N . ASP A 1 294 ? 61.84483 7.00075 38.23129 1.000 43.13111 274 ASP A N 1
ATOM 4098 C CA . ASP A 1 294 ? 63.11766 6.72280 38.87336 1.000 51.98653 274 ASP A CA 1
ATOM 4099 C C . ASP A 1 294 ? 63.92873 5.69727 38.04367 1.000 43.50206 274 ASP A C 1
ATOM 4100 O O . ASP A 1 294 ? 63.40240 5.02469 37.13214 1.000 43.67966 274 ASP A O 1
ATOM 4109 N N . ILE A 1 295 ? 65.19047 5.52308 38.45018 1.000 38.77743 275 ILE A N 1
ATOM 4110 C CA . ILE A 1 295 ? 66.08793 4.67263 37.67968 1.000 36.15312 275 ILE A CA 1
ATOM 4111 C C . ILE A 1 295 ? 65.76368 3.15716 37.75543 1.000 37.09369 275 ILE A C 1
ATOM 4112 O O . ILE A 1 295 ? 66.15576 2.41883 36.87394 1.000 33.27126 275 ILE A O 1
ATOM 4128 N N . SER A 1 296 ? 65.07344 2.70141 38.79088 1.000 36.28555 276 SER A N 1
ATOM 4129 C CA . SER A 1 296 ? 64.64697 1.31750 38.87450 1.000 43.20183 276 SER A CA 1
ATOM 4130 C C . SER A 1 296 ? 63.82214 0.92803 37.65653 1.000 40.81150 276 SER A C 1
ATOM 4131 O O . SER A 1 296 ? 63.80892 -0.25488 37.23077 1.000 38.78921 276 SER A O 1
ATOM 4139 N N . SER A 1 297 ? 63.22849 1.91502 36.99685 1.000 37.11454 277 SER A N 1
ATOM 4140 C CA . SER A 1 297 ? 62.39203 1.62829 35.84762 1.000 42.33771 277 SER A CA 1
ATOM 4141 C C . SER A 1 297 ? 63.20968 1.01888 34.73550 1.000 37.74198 277 SER A C 1
ATOM 4142 O O . SER A 1 297 ? 62.64421 0.41006 33.82954 1.000 39.87953 277 SER A O 1
ATOM 4150 N N . LEU A 1 298 ? 64.52231 1.18745 34.75856 1.000 34.28870 278 LEU A N 1
ATOM 4151 C CA . LEU A 1 298 ? 65.32868 0.65144 33.66416 1.000 34.79933 278 LEU A CA 1
ATOM 4152 C C . LEU A 1 298 ? 65.34762 -0.87665 33.66245 1.000 35.75957 278 LEU A C 1
ATOM 4153 O O . LEU A 1 298 ? 65.76534 -1.47237 32.64611 1.000 35.87193 278 LEU A O 1
ATOM 4169 N N . ILE A 1 299 ? 64.94088 -1.52303 34.75838 1.000 34.33774 279 ILE A N 1
ATOM 4170 C CA . ILE A 1 299 ? 65.01700 -2.99644 34.82105 1.000 36.85607 279 ILE A CA 1
ATOM 4171 C C . ILE A 1 299 ? 64.25547 -3.63016 33.66385 1.000 39.47116 279 ILE A C 1
ATOM 4172 O O . ILE A 1 299 ? 64.63038 -4.69654 33.17498 1.000 39.52572 279 ILE A O 1
ATOM 4188 N N . ASP A 1 300 ? 63.21079 -2.97612 33.16779 1.000 38.08347 280 ASP A N 1
ATOM 4189 C CA . ASP A 1 300 ? 62.44531 -3.52147 32.07152 1.000 39.52600 280 ASP A CA 1
ATOM 4190 C C . ASP A 1 300 ? 63.09672 -3.27658 30.72777 1.000 41.21157 280 ASP A C 1
ATOM 4191 O O . ASP A 1 300 ? 62.64345 -3.83396 29.74311 1.000 46.89364 280 ASP A O 1
ATOM 4200 N N . PHE A 1 301 ? 64.17586 -2.50706 30.66229 1.000 38.68898 281 PHE A N 1
ATOM 4201 C CA . PHE A 1 301 ? 64.80279 -2.12902 29.40631 1.000 40.47511 281 PHE A CA 1
ATOM 4202 C C . PHE A 1 301 ? 66.17167 -2.75359 29.21377 1.000 38.63140 281 PHE A C 1
ATOM 4203 O O . PHE A 1 301 ? 66.83579 -2.44053 28.21459 1.000 41.60725 281 PHE A O 1
ATOM 4220 N N . VAL A 1 302 ? 66.59012 -3.60872 30.12349 1.000 36.58776 282 VAL A N 1
ATOM 4221 C CA . VAL A 1 302 ? 67.89468 -4.23383 30.02910 1.000 39.94498 282 VAL A CA 1
ATOM 4222 C C . VAL A 1 302 ? 67.79474 -5.61954 29.40693 1.000 43.70756 282 VAL A C 1
ATOM 4223 O O . VAL A 1 302 ? 68.65540 -6.44424 29.63491 1.000 45.26997 282 VAL A O 1
ATOM 4236 N N . LYS A 1 303 ? 66.73755 -5.88733 28.67635 1.000 50.47051 283 LYS A N 1
ATOM 4237 C CA . LYS A 1 303 ? 66.56765 -7.17021 28.01531 1.000 52.26092 283 LYS A CA 1
ATOM 4238 C C . LYS A 1 303 ? 67.30944 -7.22151 26.67204 1.000 51.06995 283 LYS A C 1
ATOM 4239 O O . LYS A 1 303 ? 67.91986 -6.25225 26.18818 1.000 52.41333 283 LYS A O 1
ATOM 4258 N N . SER A 1 304 ? 67.32033 -8.42288 26.12203 1.000 49.85457 284 SER A N 1
ATOM 4259 C CA . SER A 1 304 ? 67.81649 -8.75470 24.80405 1.000 59.97755 284 SER A CA 1
ATOM 4260 C C . SER A 1 304 ? 69.21972 -9.29666 24.90526 1.000 55.48707 284 SER A C 1
ATOM 4261 O O . SER A 1 304 ? 69.36827 -10.52152 24.96909 1.000 52.09508 284 SER A O 1
#

Sequence (284 aa):
MSSSVSIFGLGAMGTALASRFLEEKYKVAVWNRSPEKASPLLEKGATLSHTALDGIINASDLIVICLLDNNAAVQATLNSALEHLRGKTIINLTNGTPDQARKLSDLIVSHGAQYVHGGIMATPSMIGSPHALVLYSGSPDAFKTAEADLSVLAKCIFLGEDAGSASLHDLALLSSGMYGLLFSGFLHATALVRRSSTPAVKFVDLLVPWLGAMTEYTKGMAKQIDEGNYASEGSNLGMQLVAIQNIIDASAAQQVSADFIRPMKEFMEKAVVAGHGGDDISSLIDFVKS

Solvent-accessible surface area: 15149 Å² total; per-residue (Å²): 236,44,35,2,0,0,0,2,3,32,81,33,1,45,19,1,0,18,58,0,19,108,76,181,25,141,2,5,0,36,20,208,35,77,117,106,0,48,78,0,62,146,110,57,11,88,43,6,142,73,14,64,68,0,0,89,33,10,94,16,0,0,1,17,29,161,62,11,74,34,0,85,77,19,2,95,90,0,24,153,86,0,174,60,20,16,1,0,0,9,1,70,7,61,25,67,79,0,96,134,7,15,102,46,0,85,78,50,26,5,73,2,0,1,1,1,26,34,21,73,48,108,62,20,27,35,94,144,0,46,1,10,0,0,3,20,37,89,0,14,141,113,5,68,84,34,0,60,25,1,5,123,29,82,64,56,25,132,63,9,0,13,0,1,95,78,7,57,58,95,44,74,47,62,132,42,83,94,30,38,72,96,14,21,20,32,37,33,172,98,90,35,78,45,118,131,38,46,106,131,15,89,82,145,47,38,50,75,73,100,94,65,134,35,35,54,129,21,64,133,101,53,85,24,67,45,151,70,40,61,0,30,94,35,31,94,46,12,60,88,62,10,78,52,0,71,88,77,177,29,70,5,93,100,29,105,69,79,46,88,56,0,72,102,0,48,135,60,61,41,24,52,29,3,34,4,0,11,73,68,46,75,149,169

Foldseek 3Di:
DAEEFEEDLDQQSVLVLVLCLVVPHAYEYEYPPCVSCVVSVVSPYHYQPALQSRLVRDLHYEYEYAALVVVCVRCVVPLLVNANGEYEYAHADALVSQQVVQVSSVVNHYFYKYKHWPDGSVCFQPAVTEIEIEADPVSCVVCVVVVVSGYHYDYDYHRRSPNNVVNVVVVVVVVLVVLVLVLVCLLCVVPDPSVVVVVVVVVVVVVVVVVVVVLVVCLVVVHFADPDCFLLVVLVVLVVSCVSCVVSVHHSVSCVVVNVLSVVVVVVPRRRTHSSSSVVRPDD

Secondary structure (DSSP, 8-state):
--EEEEE--SHHHHHHHHHHHHTT-EEEEE-SSGGGGHHHHHTTPEE-SSHHHHHHT-SEEEE--SSHHHHHHHHHTTGGG-TT-EEEE-----HHHHHHHHHHHHHTT-EEEEEEEES-GGGTTSTT-EEEEEE-HHHHHHHHHHHTTTSEEEE--S-TTHHHHHHHHHHHHHHHHHHHHHHHHHHHTTTS-HHHHHHHHHHHHHHHHHHHHHHHHHHHHT--B-SS--HHHHHHHHHHHHHHHHHTT---GGGHHHHHHHHHHIIIIITTB-GGGGGGGS--

Radius of gyration: 23.22 Å; Cα contacts (8 Å, |Δi|>4): 473; chains: 1; bounding box: 50×62×35 Å